Protein AF-A0A1Y2LIQ5-F1 (afdb_monomer_lite)

Secondary structure (DSSP, 8-state):
-TTTTS---HHHHHHHHHHHHHHHS---TTGGG--HHHHHHHHHHHHHHSEEE-SHHHHHHTS-TTSPPPBSSS--SS----EEEEEETTT--EEEEESS---SPPTT-SEEEE--SSGGGSPBHHHHHHHHH--TEEE--EEETTTEEEEETHHHHS-THHHHHHHHHHHS-HHHHTT---------SPPPPTT-TTHHHHHHHHHHHHHHHHTT--PPP---

InterPro domains:
  IPR002641 Patatin-like phospholipase domain [PF01734] (37-165)
  IPR016035 Acyl transferase/acyl hydrolase/lysophospholipase [SSF52151] (7-173)

Organism: Epicoccum nigrum (NCBI:txid105696)

Radius of gyration: 20.93 Å; chains: 1; bounding box: 42×74×51 Å

Structure (mmCIF, N/CA/C/O backbone):
data_AF-A0A1Y2LIQ5-F1
#
_entry.id   AF-A0A1Y2LIQ5-F1
#
loop_
_atom_site.group_PDB
_atom_site.id
_atom_site.type_symbol
_atom_site.label_atom_id
_atom_site.label_alt_id
_atom_site.label_comp_id
_atom_site.label_asym_id
_atom_site.label_entity_id
_atom_site.label_seq_id
_atom_site.pdbx_PDB_ins_code
_atom_site.Cartn_x
_atom_site.Cartn_y
_atom_site.Cartn_z
_atom_site.occupancy
_atom_site.B_iso_or_equiv
_atom_site.auth_seq_id
_atom_site.auth_comp_id
_atom_site.auth_asym_id
_atom_site.auth_atom_id
_atom_site.pdbx_PDB_model_num
ATOM 1 N N . MET A 1 1 ? 2.100 -5.068 1.845 1.00 86.81 1 MET A N 1
ATOM 2 C CA . MET A 1 1 ? 3.407 -4.488 2.236 1.00 86.81 1 MET A CA 1
ATOM 3 C C . MET A 1 1 ? 3.975 -5.137 3.493 1.00 86.81 1 MET A C 1
ATOM 5 O O . MET A 1 1 ? 5.081 -5.642 3.402 1.00 86.81 1 MET A O 1
ATOM 9 N N . GLY A 1 2 ? 3.239 -5.219 4.611 1.00 89.50 2 GLY A N 1
ATOM 10 C CA . GLY A 1 2 ? 3.742 -5.819 5.864 1.00 89.50 2 GLY A CA 1
ATOM 11 C C . GLY A 1 2 ? 4.334 -7.232 5.728 1.00 89.50 2 GLY A C 1
ATOM 12 O O . GLY A 1 2 ? 5.463 -7.462 6.138 1.00 89.50 2 GLY A O 1
ATOM 13 N N . VAL A 1 3 ? 3.625 -8.152 5.065 1.00 89.81 3 VAL A N 1
ATOM 14 C CA . VAL A 1 3 ? 4.108 -9.535 4.868 1.00 89.81 3 VAL A CA 1
ATOM 15 C C . VAL A 1 3 ? 5.376 -9.595 4.005 1.00 89.81 3 VAL A C 1
ATOM 17 O O . VAL A 1 3 ? 6.338 -10.254 4.364 1.00 89.81 3 VAL A O 1
ATOM 20 N N . PHE A 1 4 ? 5.393 -8.905 2.861 1.00 89.06 4 PHE A N 1
ATOM 21 C CA . PHE A 1 4 ? 6.432 -9.106 1.840 1.00 89.06 4 PHE A CA 1
ATOM 22 C C . PHE A 1 4 ? 7.619 -8.142 1.934 1.00 89.06 4 PHE A C 1
ATOM 24 O O . PHE A 1 4 ? 8.742 -8.529 1.630 1.00 89.06 4 PHE A O 1
ATOM 31 N N . LEU A 1 5 ? 7.387 -6.889 2.329 1.00 88.75 5 LEU A N 1
ATOM 32 C CA . LEU A 1 5 ? 8.445 -5.879 2.454 1.00 88.75 5 LEU A CA 1
ATOM 33 C C . LEU A 1 5 ? 8.985 -5.828 3.881 1.00 88.75 5 LEU A C 1
ATOM 35 O O . LEU A 1 5 ? 10.193 -5.775 4.068 1.00 88.75 5 LEU A O 1
ATOM 39 N N . MET A 1 6 ? 8.096 -5.910 4.876 1.00 88.31 6 MET A N 1
ATOM 40 C CA . MET A 1 6 ? 8.481 -5.835 6.291 1.00 88.31 6 MET A CA 1
ATOM 41 C C . MET A 1 6 ? 8.703 -7.208 6.941 1.00 88.31 6 MET A C 1
ATOM 43 O O . MET A 1 6 ? 9.105 -7.265 8.100 1.00 88.31 6 MET A O 1
ATOM 47 N N . GLN A 1 7 ? 8.440 -8.304 6.215 1.00 88.31 7 GLN A N 1
ATOM 48 C CA . GLN A 1 7 ? 8.628 -9.687 6.679 1.00 88.31 7 GLN A CA 1
ATOM 49 C C . GLN A 1 7 ? 7.874 -10.014 7.980 1.00 88.31 7 GLN A C 1
ATOM 51 O O . GLN A 1 7 ? 8.311 -10.822 8.798 1.00 88.31 7 GLN A O 1
ATOM 56 N N . TRP A 1 8 ? 6.717 -9.385 8.192 1.00 90.81 8 TRP A N 1
ATOM 57 C CA . TRP A 1 8 ? 5.863 -9.699 9.334 1.00 90.81 8 TRP A CA 1
ATOM 58 C C . TRP A 1 8 ? 5.097 -11.001 9.096 1.00 90.81 8 TRP A C 1
ATOM 60 O O . TRP A 1 8 ? 4.601 -11.260 7.997 1.00 90.81 8 TRP A O 1
ATOM 70 N N . SER A 1 9 ? 4.939 -11.802 10.151 1.00 93.19 9 SER A N 1
ATOM 71 C CA . SER A 1 9 ? 4.033 -12.950 10.112 1.00 93.19 9 SER A CA 1
ATOM 72 C C . SER A 1 9 ? 2.585 -12.483 9.920 1.00 93.19 9 SER A C 1
ATOM 74 O O . SER A 1 9 ? 2.233 -11.358 10.272 1.00 93.19 9 SER A O 1
ATOM 76 N N . ALA A 1 10 ? 1.709 -13.353 9.409 1.00 90.25 10 ALA A N 1
ATOM 77 C CA . ALA A 1 10 ? 0.289 -13.020 9.264 1.00 90.25 10 ALA A CA 1
ATOM 78 C C . ALA A 1 10 ? -0.357 -12.612 10.606 1.00 90.25 10 ALA A C 1
ATOM 80 O O . ALA A 1 10 ? -1.165 -11.685 10.645 1.00 90.25 10 ALA A O 1
ATOM 81 N N . ALA A 1 11 ? 0.044 -13.258 11.707 1.00 90.62 11 ALA A N 1
ATOM 82 C CA . ALA A 1 11 ? -0.410 -12.917 13.053 1.00 90.62 11 ALA A CA 1
ATOM 83 C C . ALA A 1 11 ? 0.062 -11.518 13.485 1.00 90.62 11 ALA A C 1
ATOM 85 O O . ALA A 1 11 ? -0.721 -10.747 14.035 1.00 90.62 11 ALA A O 1
ATOM 86 N N . GLU A 1 12 ? 1.313 -11.164 13.184 1.00 92.56 12 GLU A N 1
ATOM 87 C CA . GLU A 1 12 ? 1.851 -9.833 13.474 1.00 92.56 12 GLU A CA 1
ATOM 88 C C . GLU A 1 12 ? 1.210 -8.754 12.592 1.00 92.56 12 GLU A C 1
ATOM 90 O O . GLU A 1 12 ? 0.876 -7.677 13.083 1.00 92.56 12 GLU A O 1
ATOM 95 N N . CYS A 1 13 ? 0.965 -9.042 11.309 1.00 92.12 13 CYS A N 1
ATOM 96 C CA . CYS A 1 13 ? 0.201 -8.157 10.431 1.00 92.12 13 CYS A CA 1
ATOM 97 C C . CYS A 1 13 ? -1.191 -7.870 10.990 1.00 92.12 13 CYS A C 1
ATOM 99 O O . CYS A 1 13 ? -1.610 -6.717 10.986 1.00 92.12 13 CYS A O 1
ATOM 101 N N . LEU A 1 14 ? -1.889 -8.897 11.478 1.00 90.88 14 LEU A N 1
ATOM 102 C CA . LEU A 1 14 ? -3.209 -8.746 12.078 1.00 90.88 14 LEU A CA 1
ATOM 103 C C . LEU A 1 14 ? -3.145 -7.886 13.349 1.00 90.88 14 LEU A C 1
ATOM 105 O O . LEU A 1 14 ? -3.878 -6.906 13.459 1.00 90.88 14 LEU A O 1
ATOM 109 N N . ARG A 1 15 ? -2.209 -8.184 14.259 1.00 92.81 15 ARG A N 1
ATOM 110 C CA . ARG A 1 15 ? -2.000 -7.402 15.488 1.00 92.81 15 ARG A CA 1
ATOM 111 C C . ARG A 1 15 ? -1.726 -5.924 15.184 1.00 92.81 15 ARG A C 1
ATOM 113 O O . ARG A 1 15 ? -2.352 -5.047 15.771 1.00 92.81 15 ARG A O 1
ATOM 120 N N . ARG A 1 16 ? -0.818 -5.645 14.243 1.00 92.50 16 ARG A N 1
ATOM 121 C CA . ARG A 1 16 ? -0.482 -4.278 13.813 1.00 92.50 16 ARG A CA 1
ATOM 122 C C . ARG A 1 16 ? -1.638 -3.586 13.112 1.00 92.50 16 ARG A C 1
ATOM 124 O O . ARG A 1 16 ? -1.820 -2.394 13.314 1.00 92.50 16 ARG A O 1
ATOM 131 N N . PHE A 1 17 ? -2.402 -4.305 12.293 1.00 90.88 17 PHE A N 1
ATOM 132 C CA . PHE A 1 17 ? -3.579 -3.754 11.630 1.00 90.88 17 PHE A CA 1
ATOM 133 C C . PHE A 1 17 ? -4.615 -3.283 12.651 1.00 90.88 17 PHE A C 1
ATOM 135 O O . PHE A 1 17 ? -5.138 -2.186 12.516 1.00 90.88 17 PHE A O 1
ATOM 142 N N . GLU A 1 18 ? -4.870 -4.063 13.699 1.00 89.69 18 GLU A N 1
ATOM 143 C CA . GLU A 1 18 ? -5.801 -3.685 14.766 1.00 89.69 18 GLU A CA 1
ATOM 144 C C . GLU A 1 18 ? -5.332 -2.463 15.542 1.00 89.69 18 GLU A C 1
ATOM 146 O O . GLU A 1 18 ? -6.103 -1.530 15.766 1.00 89.69 18 GLU A O 1
ATOM 151 N N . GLU A 1 19 ? -4.059 -2.462 15.934 1.00 90.06 19 GLU A N 1
ATOM 152 C CA . GLU A 1 19 ? -3.432 -1.338 16.619 1.00 90.06 19 GLU A CA 1
ATOM 153 C C . GLU A 1 19 ? -3.492 -0.078 15.746 1.00 90.06 19 GLU A C 1
ATOM 155 O O . GLU A 1 19 ? -3.878 0.994 16.214 1.00 90.06 19 GLU A O 1
ATOM 160 N N . LEU A 1 20 ? -3.194 -0.210 14.453 1.00 90.38 20 LEU A N 1
ATOM 161 C CA . LEU A 1 20 ? -3.227 0.883 13.491 1.00 90.38 20 LEU A CA 1
ATOM 162 C C . LEU A 1 20 ? -4.646 1.395 13.237 1.00 90.38 20 LEU A C 1
ATOM 164 O O . LEU A 1 20 ? -4.857 2.603 13.238 1.00 90.38 20 LEU A O 1
ATOM 168 N N . ALA A 1 21 ? -5.618 0.510 13.032 1.00 88.56 21 ALA A N 1
ATOM 169 C CA . ALA A 1 21 ? -7.008 0.888 12.805 1.00 88.56 21 ALA A CA 1
ATOM 170 C C . ALA A 1 21 ? -7.573 1.592 14.039 1.00 88.56 21 ALA A C 1
ATOM 172 O O . ALA A 1 21 ? -8.131 2.680 13.927 1.00 88.56 21 ALA A O 1
ATOM 173 N N . THR A 1 22 ? -7.326 1.027 15.223 1.00 85.44 22 THR A N 1
ATOM 174 C CA . THR A 1 22 ? -7.748 1.629 16.488 1.00 85.44 22 THR A CA 1
ATOM 175 C C . THR A 1 22 ? -7.085 2.982 16.686 1.00 85.44 22 THR A C 1
ATOM 177 O O . THR A 1 22 ? -7.763 3.905 17.089 1.00 85.44 22 THR A O 1
ATOM 180 N N . THR A 1 23 ? -5.787 3.145 16.404 1.00 85.94 23 THR A N 1
ATOM 181 C CA . THR A 1 23 ? -5.077 4.424 16.608 1.00 85.94 23 THR A CA 1
ATOM 182 C C . THR A 1 23 ? -5.401 5.488 15.565 1.00 85.94 23 THR A C 1
ATOM 184 O O . THR A 1 23 ? -5.479 6.663 15.922 1.00 85.94 23 THR A O 1
ATOM 187 N N . THR A 1 24 ? -5.602 5.092 14.309 1.00 86.31 24 THR A N 1
ATOM 188 C CA . THR A 1 24 ? -5.942 5.989 13.195 1.00 86.31 24 THR A CA 1
ATOM 189 C C . THR A 1 24 ? -7.383 6.462 13.293 1.00 86.31 24 THR A C 1
ATOM 191 O O . THR A 1 24 ? -7.640 7.661 13.230 1.00 86.31 24 THR A O 1
ATOM 194 N N . PHE A 1 25 ? -8.310 5.527 13.498 1.00 83.25 25 PHE A N 1
ATOM 195 C CA . PHE A 1 25 ? -9.747 5.776 13.519 1.00 83.25 25 PHE A CA 1
ATOM 196 C C . PHE A 1 25 ? -10.298 5.822 14.939 1.00 83.25 25 PHE A C 1
ATOM 198 O O . PHE A 1 25 ? -11.440 5.422 15.149 1.00 83.25 25 PHE A O 1
ATOM 205 N N . LYS A 1 26 ? -9.519 6.303 15.925 1.00 71.19 26 LYS A N 1
ATOM 206 C CA . LYS A 1 26 ? -10.062 6.567 17.265 1.00 71.19 26 LYS A CA 1
ATOM 207 C C . LYS A 1 26 ? -11.279 7.477 17.113 1.00 71.19 26 LYS A C 1
ATOM 209 O O . LYS A 1 26 ? -11.144 8.694 16.978 1.00 71.19 26 LYS A O 1
ATOM 214 N N . LEU A 1 27 ? -12.469 6.882 17.176 1.00 53.00 27 LEU A N 1
ATOM 215 C CA . LEU A 1 27 ? -13.637 7.533 17.731 1.00 53.00 27 LEU A CA 1
ATOM 216 C C . LEU A 1 27 ? -13.164 8.006 19.093 1.00 53.00 27 LEU A C 1
ATOM 218 O O . LEU A 1 27 ? -12.701 7.209 19.900 1.00 53.00 27 LEU A O 1
ATOM 222 N N . ASP A 1 28 ? -13.136 9.310 19.314 1.00 48.41 28 ASP A N 1
ATOM 223 C CA . ASP A 1 28 ? -12.800 9.805 20.633 1.00 48.41 28 ASP A CA 1
ATOM 224 C C . ASP A 1 28 ? -13.824 9.245 21.635 1.00 48.41 28 ASP A C 1
ATOM 226 O O . ASP A 1 28 ? -14.942 9.752 21.752 1.00 48.41 28 ASP A O 1
ATOM 230 N N . GLU A 1 29 ? -13.440 8.214 22.378 1.00 44.69 29 GLU A N 1
ATOM 231 C CA . GLU A 1 29 ? -14.289 7.501 23.341 1.00 44.69 29 GLU A CA 1
ATOM 232 C C . GLU A 1 29 ? -14.647 8.345 24.587 1.00 44.69 29 GLU A C 1
ATOM 234 O O . GLU A 1 29 ? -15.088 7.825 25.604 1.00 44.69 29 GLU A O 1
ATOM 239 N N . GLY A 1 30 ? -14.496 9.673 24.518 1.00 43.81 30 GLY A N 1
ATOM 240 C CA . GLY A 1 30 ? -14.929 10.636 25.534 1.00 43.81 30 GLY A CA 1
ATOM 241 C C . GLY A 1 30 ? -15.921 11.691 25.026 1.00 43.81 30 GLY A C 1
ATOM 242 O O . GLY A 1 30 ? -16.081 12.715 25.683 1.00 43.81 30 GLY A O 1
ATOM 243 N N . LYS A 1 31 ? -16.537 11.512 23.844 1.00 48.88 31 LYS A N 1
ATOM 244 C CA . LYS A 1 31 ? -17.240 12.594 23.115 1.00 48.88 31 LYS A CA 1
ATOM 245 C C . LYS A 1 31 ? -18.761 12.670 23.226 1.00 48.88 31 LYS A C 1
ATOM 247 O O . LYS A 1 31 ? -19.342 13.590 22.644 1.00 48.88 31 LYS A O 1
ATOM 252 N N . ASP A 1 32 ? -19.390 11.839 24.049 1.00 48.03 32 ASP A N 1
ATOM 253 C CA . ASP A 1 32 ? -20.809 12.018 24.398 1.00 48.03 32 ASP A CA 1
ATOM 254 C C . ASP A 1 32 ? -21.063 13.185 25.373 1.00 48.03 32 ASP A C 1
ATOM 256 O O . ASP A 1 32 ? -22.209 13.547 25.624 1.00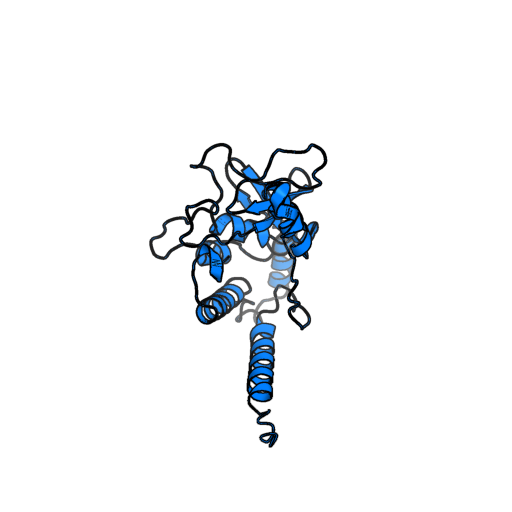 48.03 32 ASP A O 1
ATOM 260 N N . THR A 1 33 ? -20.012 13.858 25.852 1.00 52.78 33 THR A N 1
ATOM 261 C CA . THR A 1 33 ? -20.099 15.060 26.705 1.00 52.78 33 THR A CA 1
ATOM 262 C C . THR A 1 33 ? -19.887 16.385 25.958 1.00 52.78 33 THR A C 1
ATOM 264 O O . THR A 1 33 ? -19.907 17.447 26.580 1.00 52.78 33 THR A O 1
ATOM 267 N N . LEU A 1 34 ? -19.693 16.372 24.631 1.00 55.00 34 LEU A N 1
ATOM 268 C CA . LEU A 1 34 ? -19.447 17.604 23.868 1.00 55.00 34 LEU A CA 1
ATOM 269 C C . LEU A 1 34 ? -20.733 18.384 23.575 1.00 55.00 34 LEU A C 1
ATOM 271 O O . LEU A 1 34 ? -21.727 17.843 23.082 1.00 55.00 34 LEU A O 1
ATOM 275 N N . THR A 1 35 ? -20.676 19.696 23.794 1.00 69.06 35 THR A N 1
ATOM 276 C CA . THR A 1 35 ? -21.785 20.625 23.542 1.00 69.06 35 THR A CA 1
ATOM 277 C C . THR A 1 35 ? -22.053 20.775 22.037 1.00 69.06 35 THR A C 1
ATOM 279 O O . THR A 1 35 ? -21.150 20.648 21.209 1.00 69.06 35 THR A O 1
ATOM 282 N N . TRP A 1 36 ? -23.298 21.084 21.652 1.00 70.94 36 TRP A N 1
ATOM 283 C CA . TRP A 1 36 ? -23.714 21.256 20.246 1.00 70.94 36 TRP A CA 1
ATOM 284 C C . TRP A 1 36 ? -22.833 22.242 19.457 1.00 70.94 36 TRP A C 1
ATOM 286 O O . TRP A 1 36 ? -22.530 22.011 18.287 1.00 70.94 36 TRP A O 1
ATOM 296 N N . SER A 1 37 ? -22.354 23.302 20.111 1.00 69.38 37 SER A N 1
ATOM 297 C CA . SER A 1 37 ? -21.419 24.274 19.535 1.00 69.38 37 SER A CA 1
ATOM 298 C C . SER A 1 37 ? -20.072 23.654 19.152 1.00 69.38 37 SER A C 1
ATOM 300 O O . SER A 1 37 ? -19.527 23.992 18.107 1.00 69.38 37 SER A O 1
ATOM 302 N N . GLN A 1 38 ? -19.557 22.703 19.934 1.00 70.31 38 GLN A N 1
ATOM 303 C CA . GLN A 1 38 ? -18.301 22.001 19.654 1.00 70.31 38 GLN A CA 1
ATOM 304 C C . GLN A 1 38 ? -18.463 20.984 18.518 1.00 70.31 38 GLN A C 1
ATOM 306 O O . GLN A 1 38 ? -17.549 20.819 17.710 1.00 70.31 38 GLN A O 1
ATOM 311 N N . LYS A 1 39 ? -19.637 20.343 18.401 1.00 69.94 39 LYS A N 1
ATOM 312 C CA . LYS A 1 39 ? -19.978 19.498 17.240 1.00 69.94 39 LYS A CA 1
ATOM 313 C C . LYS A 1 39 ? -20.025 20.327 15.958 1.00 69.94 39 LYS A C 1
ATOM 315 O O . LYS A 1 39 ? -19.415 19.938 14.966 1.00 69.94 39 LYS A O 1
ATOM 320 N N . LEU A 1 40 ? -20.668 21.495 16.006 1.00 69.19 40 LEU A N 1
ATOM 321 C CA . LEU A 1 40 ? -20.748 22.411 14.871 1.00 69.19 40 LEU A CA 1
ATOM 322 C C . LEU A 1 40 ? -19.367 22.972 14.508 1.00 69.19 40 LEU A C 1
ATOM 324 O O . LEU A 1 40 ? -18.971 22.891 13.353 1.00 69.19 40 LEU A O 1
ATOM 328 N N . GLN A 1 41 ? -18.584 23.438 15.486 1.00 64.81 41 GLN A N 1
ATOM 329 C CA . GLN A 1 41 ? -17.197 23.877 15.278 1.00 64.81 41 GLN A CA 1
ATOM 330 C C . GLN A 1 41 ? -16.321 22.778 14.675 1.00 64.81 41 GLN A C 1
ATOM 332 O O . GLN A 1 41 ? -15.447 23.081 13.868 1.00 64.81 41 GLN A O 1
ATOM 337 N N . ARG A 1 42 ? -16.546 21.509 15.036 1.00 63.28 42 ARG A N 1
ATOM 338 C CA . ARG A 1 42 ? -15.828 20.372 14.453 1.00 63.28 42 ARG A CA 1
ATOM 339 C C . ARG A 1 42 ? -16.269 20.101 13.021 1.00 63.28 42 ARG A C 1
ATOM 341 O O . ARG A 1 42 ? -15.400 19.885 12.191 1.00 63.28 42 ARG A O 1
ATOM 348 N N . LEU A 1 43 ? -17.567 20.162 12.722 1.00 64.94 43 LEU A N 1
ATOM 349 C CA . LEU A 1 43 ? -18.071 20.046 11.351 1.00 64.94 43 LEU A CA 1
ATOM 350 C C . LEU A 1 43 ? -17.501 21.165 10.474 1.00 64.94 43 LEU A C 1
ATOM 352 O O . LEU A 1 43 ? -16.964 20.894 9.410 1.00 64.94 43 LEU A O 1
ATOM 356 N N . PHE A 1 44 ? -17.508 22.400 10.984 1.00 61.81 44 PHE A N 1
ATOM 357 C CA . PHE A 1 44 ? -16.842 23.539 10.359 1.00 61.81 44 PHE A CA 1
ATOM 358 C C . PHE A 1 44 ? -15.343 23.293 10.187 1.00 61.81 44 PHE A C 1
ATOM 360 O O . PHE A 1 44 ? -14.815 23.568 9.122 1.00 61.81 44 PHE A O 1
ATOM 367 N N . ARG A 1 45 ? -14.645 22.733 11.184 1.00 59.75 45 ARG A N 1
ATOM 368 C CA . ARG A 1 45 ? -13.224 22.372 11.063 1.00 59.75 45 ARG A CA 1
ATOM 369 C C . ARG A 1 45 ? -12.978 21.294 10.020 1.00 59.75 45 ARG A C 1
ATOM 371 O O . ARG A 1 45 ? -12.010 21.418 9.296 1.00 59.75 45 ARG A O 1
ATOM 378 N N . VAL A 1 46 ? -13.815 20.266 9.929 1.00 59.38 46 VAL A N 1
ATOM 379 C CA . VAL A 1 46 ? -13.689 19.211 8.911 1.00 59.38 46 VAL A CA 1
ATOM 380 C C . VAL A 1 46 ? -13.970 19.790 7.523 1.00 59.38 46 VAL A C 1
ATOM 382 O O . VAL A 1 46 ? -13.188 19.556 6.611 1.00 59.38 46 VAL A O 1
ATOM 385 N N . CYS A 1 47 ? -14.998 20.633 7.389 1.00 56.78 47 CYS A N 1
ATOM 386 C CA . CYS A 1 47 ? -15.274 21.387 6.165 1.00 56.78 47 CYS A CA 1
ATOM 387 C C . CYS A 1 47 ? -14.169 22.391 5.799 1.00 56.78 47 CYS A C 1
ATOM 389 O O . CYS A 1 47 ? -14.039 22.720 4.630 1.00 56.78 47 CYS A O 1
ATOM 391 N N . LEU A 1 48 ? -13.408 22.908 6.771 1.00 60.38 48 LEU A N 1
ATOM 392 C CA . LEU A 1 48 ? -12.316 23.866 6.542 1.00 60.38 48 LEU A CA 1
ATOM 393 C C . LEU A 1 48 ? -10.941 23.200 6.387 1.00 60.38 48 LEU A C 1
ATOM 395 O O . LEU A 1 48 ? -10.047 23.795 5.796 1.00 60.38 48 LEU A O 1
ATOM 399 N N . GLN A 1 49 ? -10.726 22.024 6.979 1.00 57.53 49 GLN A N 1
ATOM 400 C CA . GLN A 1 49 ? -9.445 21.311 6.965 1.00 57.53 49 GLN A CA 1
ATOM 401 C C . GLN A 1 49 ? -9.400 20.207 5.895 1.00 57.53 49 GLN A C 1
ATOM 403 O O . GLN A 1 49 ? -8.320 19.670 5.672 1.00 57.53 49 GLN A O 1
ATOM 408 N N . ASP A 1 50 ? -10.512 19.881 5.227 1.00 66.81 50 ASP A N 1
ATOM 409 C CA . ASP A 1 50 ? -10.630 18.909 4.120 1.00 66.81 50 ASP A CA 1
ATOM 410 C C . ASP A 1 50 ? -10.220 17.451 4.444 1.00 66.81 50 ASP A C 1
ATOM 412 O O . ASP A 1 50 ? -10.099 16.619 3.542 1.00 66.81 50 ASP A O 1
ATOM 416 N N . HIS A 1 51 ? -10.011 17.097 5.721 1.00 73.50 51 HIS A N 1
ATOM 417 C CA . HIS A 1 51 ? -9.732 15.719 6.157 1.00 73.50 51 HIS A CA 1
ATOM 418 C C . HIS A 1 51 ? -10.141 15.448 7.615 1.00 73.50 51 HIS A C 1
ATOM 420 O O . HIS A 1 51 ? -10.105 16.341 8.465 1.00 73.50 51 HIS A O 1
ATOM 426 N N . CYS A 1 52 ? -10.494 14.193 7.911 1.00 79.62 52 CYS A N 1
ATOM 427 C CA . CYS A 1 52 ? -10.956 13.735 9.229 1.00 79.62 52 CYS A CA 1
ATOM 428 C C . CYS A 1 52 ? -9.850 13.126 10.112 1.00 79.62 52 CYS A C 1
ATOM 430 O O . CYS A 1 52 ? -9.940 13.198 11.340 1.00 79.62 52 CYS A O 1
ATOM 432 N N . TYR A 1 53 ? -8.816 12.537 9.507 1.00 82.88 53 TYR A N 1
ATOM 433 C CA . TYR A 1 53 ? -7.812 11.700 10.167 1.00 82.88 53 TYR A CA 1
ATOM 434 C C . TYR A 1 53 ? -6.386 12.039 9.713 1.00 82.88 53 TYR A C 1
ATOM 436 O O . TYR A 1 53 ? -6.149 12.526 8.606 1.00 82.88 53 TYR A O 1
ATOM 444 N N . ASN A 1 54 ? -5.409 11.762 10.580 1.00 85.31 54 ASN A N 1
ATOM 445 C CA . ASN A 1 54 ? -3.991 11.992 10.305 1.00 85.31 54 ASN A CA 1
ATOM 446 C C . ASN A 1 54 ? -3.335 10.723 9.723 1.00 85.31 54 ASN A C 1
ATOM 448 O O . ASN A 1 54 ? -3.613 9.623 10.189 1.00 85.31 54 ASN A O 1
ATOM 452 N N . LEU A 1 55 ? -2.431 10.882 8.750 1.00 88.75 55 LEU A N 1
ATOM 453 C CA . LEU A 1 55 ? -1.614 9.806 8.175 1.00 88.75 55 LEU A CA 1
ATOM 454 C C . LEU A 1 55 ? -0.448 9.361 9.075 1.00 88.75 55 LEU A C 1
ATOM 456 O O . LEU A 1 55 ? 0.078 8.266 8.888 1.00 88.75 55 LEU A O 1
ATOM 460 N N . SER A 1 56 ? -0.059 10.159 10.074 1.00 89.38 56 SER A N 1
ATOM 461 C CA . SER A 1 56 ? 1.089 9.860 10.940 1.00 89.38 56 SER A CA 1
ATOM 462 C C . SER A 1 56 ? 1.067 8.468 11.595 1.00 89.38 56 SER A C 1
ATOM 464 O O . SER A 1 56 ? 2.138 7.873 11.703 1.00 89.38 56 SER A O 1
ATOM 466 N N . PRO A 1 57 ? -0.075 7.908 12.053 1.00 90.31 57 PRO A N 1
ATOM 467 C CA . PRO A 1 57 ? -0.110 6.537 12.565 1.00 90.31 57 PRO A CA 1
ATOM 468 C C . PRO A 1 57 ? 0.245 5.497 11.495 1.00 90.31 57 PRO A C 1
ATOM 470 O O . PRO A 1 57 ? 0.986 4.561 11.789 1.00 90.31 57 PRO A O 1
ATOM 473 N N . ILE A 1 58 ? -0.220 5.687 10.253 1.00 91.12 58 ILE A N 1
ATOM 474 C CA . ILE A 1 58 ? 0.088 4.802 9.119 1.00 91.12 58 ILE A CA 1
ATOM 475 C C . ILE A 1 58 ? 1.582 4.858 8.817 1.00 91.12 58 ILE A C 1
ATOM 477 O O . ILE A 1 58 ? 2.225 3.817 8.729 1.00 91.12 58 ILE A O 1
ATOM 481 N N . GLU A 1 59 ? 2.156 6.058 8.736 1.00 91.25 59 GLU A N 1
ATOM 482 C CA . GLU A 1 59 ? 3.592 6.232 8.498 1.00 91.25 59 GLU A CA 1
ATOM 483 C C . GLU A 1 59 ? 4.425 5.540 9.585 1.00 91.25 59 GLU A C 1
ATOM 485 O O . GLU A 1 59 ? 5.286 4.707 9.301 1.00 91.25 59 GLU A O 1
ATOM 490 N N . LYS A 1 60 ? 4.097 5.797 10.856 1.00 90.75 60 LYS A N 1
ATOM 491 C CA . LYS A 1 60 ? 4.780 5.185 12.004 1.00 90.75 60 LYS A CA 1
ATOM 492 C C . LYS A 1 60 ? 4.672 3.662 12.018 1.00 90.75 60 LYS A C 1
ATOM 494 O O . LYS A 1 60 ? 5.630 2.997 12.399 1.00 90.75 60 LYS A O 1
ATOM 499 N N . ALA A 1 61 ? 3.548 3.089 11.587 1.00 90.50 61 ALA A N 1
ATOM 500 C CA . ALA A 1 61 ? 3.366 1.638 11.568 1.00 90.50 61 ALA A CA 1
ATOM 501 C C . ALA A 1 61 ? 4.340 0.919 10.620 1.00 90.50 61 ALA A C 1
ATOM 503 O O . ALA A 1 61 ? 4.673 -0.246 10.862 1.00 90.50 61 ALA A O 1
ATOM 504 N N . PHE A 1 62 ? 4.804 1.607 9.571 1.00 90.12 62 PHE A N 1
ATOM 505 C CA . PHE A 1 62 ? 5.760 1.096 8.585 1.00 90.12 62 PHE A CA 1
ATOM 506 C C . PHE A 1 62 ? 7.198 1.588 8.801 1.00 90.12 62 PHE A C 1
ATOM 508 O O . PHE A 1 62 ? 8.089 1.217 8.037 1.00 90.12 62 PHE A O 1
ATOM 515 N N . GLN A 1 63 ? 7.456 2.364 9.855 1.00 87.69 63 GLN A N 1
ATOM 516 C CA . GLN A 1 63 ? 8.813 2.676 10.297 1.00 87.69 63 GLN A CA 1
ATOM 517 C C . GLN A 1 63 ? 9.413 1.488 11.062 1.00 87.69 63 GLN A C 1
ATOM 519 O O . GLN A 1 63 ? 8.718 0.739 11.757 1.00 87.69 63 GLN A O 1
ATOM 524 N N . THR A 1 64 ? 10.723 1.286 10.925 1.00 77.00 64 THR A N 1
ATOM 525 C CA . THR A 1 64 ? 11.432 0.265 11.706 1.00 77.00 64 THR A CA 1
ATOM 526 C C . THR A 1 64 ? 11.649 0.748 13.144 1.00 77.00 64 THR A C 1
ATOM 528 O O . THR A 1 64 ? 11.692 1.948 13.411 1.00 77.00 64 THR A O 1
ATOM 531 N N . GLN A 1 65 ? 11.835 -0.179 14.090 1.00 67.06 65 GLN A N 1
ATOM 532 C CA . GLN A 1 65 ? 12.078 0.162 15.503 1.00 67.06 65 GLN A CA 1
ATOM 533 C C . GLN A 1 65 ? 13.350 0.999 15.721 1.00 67.06 65 GLN A C 1
ATOM 535 O O . GLN A 1 65 ? 13.436 1.733 16.698 1.00 67.06 65 GLN A O 1
ATOM 540 N N . SER A 1 66 ? 14.320 0.913 14.805 1.00 63.53 66 SER A N 1
ATOM 541 C CA . SER A 1 66 ? 15.554 1.706 14.840 1.00 63.53 66 SER A CA 1
ATOM 542 C C . SER A 1 66 ? 15.373 3.126 14.283 1.00 63.53 66 SER A C 1
ATOM 544 O O . SER A 1 66 ? 16.338 3.887 14.247 1.00 63.53 66 SER A O 1
ATOM 546 N N . GLY A 1 67 ? 14.180 3.469 13.784 1.00 67.62 67 GLY A N 1
ATOM 547 C CA . GLY A 1 67 ? 13.925 4.718 13.067 1.00 67.62 67 GLY A CA 1
ATOM 548 C C . GLY A 1 67 ? 14.509 4.758 11.652 1.00 67.62 67 GLY A C 1
ATOM 549 O O . GLY A 1 67 ? 14.397 5.785 10.990 1.00 67.62 67 GLY A O 1
ATOM 550 N N . SER A 1 68 ? 15.112 3.666 11.162 1.00 75.31 68 SER A N 1
ATOM 551 C CA . SER A 1 68 ? 15.599 3.598 9.784 1.00 75.31 68 SER A CA 1
ATOM 552 C C . SER A 1 68 ? 14.436 3.457 8.803 1.00 75.31 68 SER A C 1
ATOM 554 O O . SER A 1 68 ? 13.471 2.717 9.047 1.00 75.31 68 SER A O 1
ATOM 556 N N . THR A 1 69 ? 14.523 4.173 7.684 1.00 79.94 69 THR A N 1
ATOM 557 C CA . THR A 1 69 ? 13.557 4.080 6.592 1.00 79.94 69 THR A CA 1
ATOM 558 C C . THR A 1 69 ? 13.828 2.820 5.782 1.00 79.94 69 THR A C 1
ATOM 560 O O . THR A 1 69 ? 14.962 2.492 5.444 1.00 79.94 69 THR A O 1
ATOM 563 N N . THR A 1 70 ? 12.770 2.057 5.512 1.00 86.94 70 THR A N 1
ATOM 564 C CA . THR A 1 70 ? 12.840 0.969 4.536 1.00 86.94 70 THR A CA 1
ATOM 565 C C . THR A 1 70 ? 12.425 1.543 3.198 1.00 86.94 70 THR A C 1
ATOM 567 O O . THR A 1 70 ? 11.287 1.993 3.063 1.00 86.94 70 THR A O 1
ATOM 570 N N . GLU A 1 71 ? 13.330 1.531 2.226 1.00 88.69 71 GLU A N 1
ATOM 571 C CA . GLU A 1 71 ? 13.011 1.959 0.868 1.00 88.69 71 GLU A CA 1
ATOM 572 C C . GLU A 1 71 ? 12.074 0.964 0.187 1.00 88.69 71 GLU A C 1
ATOM 574 O O . GLU A 1 71 ? 12.195 -0.252 0.364 1.00 88.69 71 GLU A O 1
ATOM 579 N N . MET A 1 72 ? 11.132 1.470 -0.611 1.00 88.38 72 MET A N 1
ATOM 580 C CA . MET A 1 72 ? 10.269 0.623 -1.433 1.00 88.38 72 MET A CA 1
ATOM 581 C C . MET A 1 72 ? 11.112 -0.163 -2.437 1.00 88.38 72 MET A C 1
ATOM 583 O O . MET A 1 72 ? 10.830 -1.328 -2.709 1.00 88.38 72 MET A O 1
ATOM 587 N N . PHE A 1 73 ? 12.161 0.467 -2.967 1.00 86.38 73 PHE A N 1
ATOM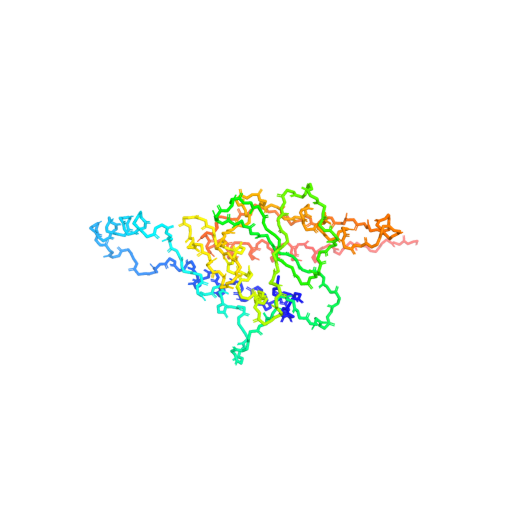 588 C CA . PHE A 1 73 ? 13.137 -0.159 -3.842 1.00 86.38 73 PHE A CA 1
ATOM 589 C C . PHE A 1 73 ? 14.437 -0.437 -3.085 1.00 86.38 73 PHE A C 1
ATOM 591 O O . PHE A 1 73 ? 15.349 0.381 -3.039 1.00 86.38 73 PHE A O 1
ATOM 598 N N . ASN A 1 74 ? 14.520 -1.624 -2.496 1.00 72.56 74 ASN A N 1
ATOM 599 C CA . ASN A 1 74 ? 15.695 -2.113 -1.778 1.00 72.56 74 ASN A CA 1
ATOM 600 C C . ASN A 1 74 ? 15.965 -3.564 -2.220 1.00 72.56 74 ASN A C 1
ATOM 602 O O . ASN A 1 74 ? 15.013 -4.229 -2.650 1.00 72.56 74 ASN A O 1
ATOM 606 N N . PRO A 1 75 ? 17.197 -4.107 -2.119 1.00 64.12 75 PRO A N 1
ATOM 607 C CA . PRO A 1 75 ? 17.420 -5.536 -2.273 1.00 64.12 75 PRO A CA 1
ATOM 608 C C . PRO A 1 75 ? 16.584 -6.255 -1.216 1.00 64.12 75 PRO A C 1
ATOM 610 O O . PRO A 1 75 ? 16.886 -6.224 -0.023 1.00 64.12 75 PRO A O 1
ATOM 613 N N . LEU A 1 76 ? 15.476 -6.849 -1.643 1.00 66.31 76 LEU A N 1
ATOM 614 C CA . LEU A 1 76 ? 14.678 -7.670 -0.756 1.00 66.31 76 LEU A CA 1
ATOM 615 C C . LEU A 1 76 ? 15.412 -8.985 -0.517 1.00 66.31 76 LEU A C 1
ATOM 617 O O . LEU A 1 76 ? 16.033 -9.537 -1.420 1.00 66.31 76 LEU A O 1
ATOM 621 N N . GLN A 1 77 ? 15.257 -9.538 0.684 1.00 66.75 77 GLN A N 1
ATOM 622 C CA . GLN A 1 77 ? 15.689 -10.911 0.960 1.00 66.75 77 GLN A CA 1
ATOM 623 C C . GLN A 1 77 ? 14.896 -11.954 0.152 1.00 66.75 77 GLN A C 1
ATOM 625 O O . GLN A 1 77 ? 15.320 -13.100 0.047 1.00 66.75 77 GLN A O 1
ATOM 630 N N . SER A 1 78 ? 13.747 -11.568 -0.417 1.00 73.19 78 SER A N 1
ATOM 631 C CA . SER A 1 78 ? 12.922 -12.417 -1.279 1.00 73.19 78 SER A CA 1
ATOM 632 C C . SER A 1 78 ? 12.719 -11.776 -2.649 1.00 73.19 78 SER A C 1
ATOM 634 O O . SER A 1 78 ? 12.563 -10.561 -2.743 1.00 73.19 78 SER A O 1
ATOM 636 N N . ASP A 1 79 ? 12.571 -12.588 -3.694 1.00 80.25 79 ASP A N 1
ATOM 637 C CA . ASP A 1 79 ? 12.260 -12.122 -5.056 1.00 80.25 79 ASP A CA 1
ATOM 638 C C . ASP A 1 79 ? 10.802 -11.649 -5.238 1.00 80.25 79 ASP A C 1
ATOM 640 O O . ASP A 1 79 ? 10.305 -11.494 -6.361 1.00 80.25 79 ASP A O 1
ATOM 644 N N . THR A 1 80 ? 10.082 -11.413 -4.137 1.00 87.38 80 THR A N 1
ATOM 645 C CA . THR A 1 80 ? 8.680 -11.007 -4.182 1.00 87.38 80 THR A CA 1
ATOM 646 C C . THR A 1 80 ? 8.544 -9.604 -4.753 1.00 87.38 80 THR A C 1
ATOM 648 O O . THR A 1 80 ? 9.136 -8.643 -4.266 1.00 87.38 80 THR A O 1
ATOM 651 N N . LYS A 1 81 ? 7.692 -9.462 -5.765 1.00 88.06 81 LYS A N 1
ATOM 652 C CA . LYS A 1 81 ? 7.370 -8.169 -6.366 1.00 88.06 81 LYS A CA 1
ATOM 653 C C . LYS A 1 81 ? 6.107 -7.602 -5.743 1.00 88.06 81 LYS A C 1
ATOM 655 O O . LYS A 1 81 ? 5.077 -8.266 -5.685 1.00 88.06 81 LYS A O 1
ATOM 660 N N . VAL A 1 82 ? 6.199 -6.365 -5.282 1.00 90.19 82 VAL A N 1
ATOM 661 C CA . VAL A 1 82 ? 5.150 -5.641 -4.575 1.00 90.19 82 VAL A CA 1
ATOM 662 C C . VAL A 1 82 ? 4.902 -4.330 -5.299 1.00 90.19 82 VAL A C 1
ATOM 664 O O . VAL A 1 82 ? 5.835 -3.590 -5.608 1.00 90.19 82 VAL A O 1
ATOM 667 N N . ALA A 1 83 ? 3.629 -4.049 -5.541 1.00 91.56 83 ALA A N 1
ATOM 668 C CA . ALA A 1 83 ? 3.160 -2.802 -6.110 1.00 91.56 83 ALA A CA 1
ATOM 669 C C . ALA A 1 83 ? 1.943 -2.313 -5.321 1.00 91.56 83 ALA A C 1
ATOM 671 O O . ALA A 1 83 ? 1.107 -3.120 -4.911 1.00 91.56 83 ALA A O 1
ATOM 672 N N . VAL A 1 84 ? 1.855 -1.002 -5.124 1.00 93.06 84 VAL A N 1
ATOM 673 C CA . VAL A 1 84 ? 0.690 -0.314 -4.564 1.00 93.06 84 VAL A CA 1
ATOM 674 C C . VAL A 1 84 ? 0.255 0.803 -5.501 1.00 93.06 84 VAL A C 1
ATOM 676 O O . VAL A 1 84 ? 1.041 1.296 -6.313 1.00 93.06 84 VAL A O 1
ATOM 679 N N . THR A 1 85 ? -1.019 1.165 -5.421 1.00 94.38 85 THR A N 1
ATOM 680 C CA . THR A 1 85 ? -1.650 2.136 -6.314 1.00 94.38 85 THR A CA 1
ATOM 681 C C . THR A 1 85 ? -1.868 3.460 -5.614 1.00 94.38 85 THR A C 1
ATOM 683 O O . THR A 1 85 ? -2.220 3.503 -4.442 1.00 94.38 85 THR A O 1
ATOM 686 N N . THR A 1 86 ? -1.723 4.545 -6.354 1.00 95.06 86 THR A N 1
ATOM 687 C CA . THR A 1 86 ? -1.985 5.900 -5.873 1.00 95.06 86 THR A CA 1
ATOM 688 C C . THR A 1 86 ? -2.553 6.746 -7.010 1.00 95.06 86 THR A C 1
ATOM 690 O O . THR A 1 86 ? -2.617 6.284 -8.149 1.00 95.06 86 THR A O 1
ATOM 693 N N . THR A 1 87 ? -2.973 7.969 -6.722 1.00 94.94 87 THR A N 1
ATOM 694 C CA . THR A 1 87 ? -3.428 8.942 -7.716 1.00 94.94 87 THR A CA 1
ATOM 695 C C . THR A 1 87 ? -2.647 10.238 -7.513 1.00 94.94 87 THR A C 1
ATOM 697 O O . THR A 1 87 ? -2.608 10.747 -6.396 1.00 94.94 87 THR A O 1
ATOM 700 N N . SER A 1 88 ? -2.011 10.768 -8.563 1.00 93.38 88 SER A N 1
ATOM 701 C CA . SER A 1 88 ? -1.393 12.105 -8.512 1.00 93.38 88 SER A CA 1
ATOM 702 C C . SER A 1 88 ? -2.486 13.153 -8.328 1.00 93.38 88 SER A C 1
ATOM 704 O O . SER A 1 88 ? -3.472 13.146 -9.064 1.00 93.38 88 SER A O 1
ATOM 706 N N . VAL A 1 89 ? -2.310 14.067 -7.375 1.00 91.62 89 VAL A N 1
ATOM 707 C CA . VAL A 1 89 ? -3.233 15.194 -7.176 1.00 91.62 89 VAL A CA 1
ATOM 708 C C . VAL A 1 89 ? -3.129 16.181 -8.332 1.00 91.62 89 VAL A C 1
ATOM 710 O O . VAL A 1 89 ? -4.142 16.689 -8.807 1.00 91.62 89 VAL A O 1
ATOM 713 N N . ARG A 1 90 ? -1.905 16.443 -8.799 1.00 88.75 90 ARG A N 1
ATOM 714 C CA . ARG A 1 90 ? -1.629 17.458 -9.815 1.00 88.75 90 ARG A CA 1
ATOM 715 C C . ARG A 1 90 ? -2.184 17.075 -11.181 1.00 88.75 90 ARG A C 1
ATOM 717 O O . ARG A 1 90 ? -2.804 17.900 -11.845 1.00 88.75 90 ARG A O 1
ATOM 724 N N . GLU A 1 91 ? -1.942 15.839 -11.602 1.00 86.88 91 GLU A N 1
ATOM 725 C CA . GLU A 1 91 ? -2.310 15.364 -12.941 1.00 86.88 91 GLU A CA 1
ATOM 726 C C . GLU A 1 91 ? -3.627 14.579 -12.935 1.00 86.88 91 GLU A C 1
ATOM 728 O O . GLU A 1 91 ? -4.214 14.334 -13.988 1.00 86.88 91 GLU A O 1
ATOM 733 N N . ASN A 1 92 ? -4.116 14.184 -11.753 1.00 89.12 92 ASN A N 1
ATOM 734 C CA . ASN A 1 92 ? -5.266 13.295 -11.594 1.00 89.12 92 ASN A CA 1
ATOM 735 C C . ASN A 1 92 ? -5.092 11.974 -12.374 1.00 89.12 92 ASN A C 1
ATOM 737 O O . ASN A 1 92 ? -6.055 11.395 -12.883 1.00 89.12 92 ASN A O 1
ATOM 741 N N . VAL A 1 93 ? -3.854 11.488 -12.488 1.00 89.75 93 VAL A N 1
ATOM 742 C CA . VAL A 1 93 ? -3.508 10.237 -13.174 1.00 89.75 93 VAL A CA 1
ATOM 743 C C . VAL A 1 93 ? -3.157 9.166 -12.147 1.00 89.75 93 VAL A C 1
ATOM 745 O O . VAL A 1 93 ? -2.571 9.442 -11.099 1.00 89.75 93 VAL A O 1
ATOM 748 N N . ALA A 1 94 ? -3.524 7.921 -12.444 1.00 91.19 94 ALA A N 1
ATOM 749 C CA . ALA A 1 94 ? -3.165 6.790 -11.604 1.00 91.19 94 ALA A CA 1
ATOM 750 C C . ALA A 1 94 ? -1.655 6.538 -11.614 1.00 91.19 94 ALA A C 1
ATOM 752 O O . ALA A 1 94 ? -1.001 6.592 -12.653 1.00 91.19 94 ALA A O 1
ATOM 753 N N . GLY A 1 95 ? -1.126 6.191 -10.453 1.00 90.94 95 GLY A N 1
ATOM 754 C CA . GLY A 1 95 ? 0.266 5.869 -10.218 1.00 90.94 95 GLY A CA 1
ATOM 755 C C . GLY A 1 95 ? 0.431 4.464 -9.650 1.00 90.94 95 GLY A C 1
ATOM 756 O O . GLY A 1 95 ? -0.421 3.964 -8.914 1.00 90.94 95 GLY A O 1
ATOM 757 N N . VAL A 1 96 ? 1.551 3.830 -9.977 1.00 92.31 96 VAL A N 1
ATOM 758 C CA . VAL A 1 96 ? 2.002 2.575 -9.377 1.00 92.31 96 VAL A CA 1
ATOM 759 C C . VAL A 1 96 ? 3.358 2.807 -8.734 1.00 92.31 96 VAL A C 1
ATOM 761 O O . VAL A 1 96 ? 4.322 3.153 -9.416 1.00 92.31 96 VAL A O 1
ATOM 764 N N . ILE A 1 97 ? 3.419 2.564 -7.431 1.00 92.56 97 ILE A N 1
ATOM 765 C CA . ILE A 1 97 ? 4.637 2.582 -6.623 1.00 92.56 97 ILE A CA 1
ATOM 766 C C . ILE A 1 97 ? 5.044 1.124 -6.409 1.00 92.56 97 ILE A C 1
ATOM 768 O O . ILE A 1 97 ? 4.224 0.321 -5.960 1.00 92.56 97 ILE A O 1
ATOM 772 N N . SER A 1 98 ? 6.276 0.738 -6.741 1.00 91.31 98 SER A N 1
ATOM 773 C CA . SER A 1 98 ? 6.685 -0.672 -6.657 1.00 91.31 98 SER A CA 1
ATOM 774 C C . SER A 1 98 ? 8.160 -0.880 -6.350 1.00 91.31 98 SER A C 1
ATOM 776 O O . SER A 1 98 ? 8.995 -0.053 -6.703 1.00 91.31 98 SER A O 1
ATOM 778 N N . ASN A 1 99 ? 8.488 -2.066 -5.841 1.00 90.69 99 ASN A N 1
ATOM 779 C CA . ASN A 1 99 ? 9.860 -2.503 -5.560 1.00 90.69 99 ASN A CA 1
ATOM 780 C C . ASN A 1 99 ? 10.611 -3.086 -6.776 1.00 90.69 99 ASN A C 1
ATOM 782 O O . ASN A 1 99 ? 11.651 -3.721 -6.632 1.00 90.69 99 ASN A O 1
ATOM 786 N N . TYR A 1 100 ? 10.074 -2.929 -7.982 1.00 87.50 100 TYR A N 1
ATOM 787 C CA . TYR A 1 100 ? 10.716 -3.347 -9.222 1.00 87.50 100 TYR A CA 1
ATOM 788 C C . TYR A 1 100 ? 10.730 -2.201 -10.232 1.00 87.50 100 TYR A C 1
ATOM 790 O O . TYR A 1 100 ? 9.926 -1.268 -10.165 1.00 87.50 100 TYR A O 1
ATOM 798 N N . ASN A 1 101 ? 11.668 -2.272 -11.173 1.00 82.12 101 ASN A N 1
ATOM 799 C CA . ASN A 1 101 ? 11.734 -1.330 -12.283 1.00 82.12 101 ASN A CA 1
ATOM 800 C C . ASN A 1 101 ? 10.652 -1.648 -13.308 1.00 82.12 101 ASN A C 1
ATOM 802 O O . ASN A 1 101 ? 10.359 -2.817 -13.571 1.00 82.12 101 ASN A O 1
ATOM 806 N N . TYR A 1 102 ? 10.089 -0.604 -13.904 1.00 75.56 102 TYR A N 1
ATOM 807 C CA . TYR A 1 102 ? 9.213 -0.735 -15.055 1.00 75.56 102 TYR A CA 1
ATOM 808 C C . TYR A 1 102 ? 10.035 -0.989 -16.328 1.00 75.56 102 TYR A C 1
ATOM 810 O O . TYR A 1 102 ? 11.194 -0.585 -16.426 1.00 75.56 102 TYR A O 1
ATOM 818 N N . GLY A 1 103 ? 9.449 -1.711 -17.287 1.00 67.25 103 GLY A N 1
ATOM 819 C CA . GLY A 1 103 ? 10.041 -1.889 -18.616 1.00 67.25 103 GLY A CA 1
ATOM 820 C C . GLY A 1 103 ? 10.083 -0.574 -19.414 1.00 67.25 103 GLY A C 1
ATOM 821 O O . GLY A 1 103 ? 9.759 0.485 -18.882 1.00 67.25 103 GLY A O 1
ATOM 822 N N . PRO A 1 104 ? 10.450 -0.605 -20.705 1.00 60.19 104 PRO A N 1
ATOM 823 C CA . PRO A 1 104 ? 10.448 0.593 -21.544 1.00 60.19 104 PRO A CA 1
ATOM 824 C C . PRO A 1 104 ? 9.094 1.318 -21.489 1.00 60.19 104 PRO A C 1
ATOM 826 O O . PRO A 1 104 ? 8.039 0.682 -21.605 1.00 60.19 104 PRO A O 1
ATOM 829 N N . ARG A 1 105 ? 9.122 2.645 -21.297 1.00 58.59 105 ARG A N 1
ATOM 830 C CA . ARG A 1 105 ? 7.932 3.504 -21.380 1.00 58.59 105 ARG A CA 1
ATOM 831 C C . ARG A 1 105 ? 7.351 3.349 -22.786 1.00 58.59 105 ARG A C 1
ATOM 833 O O . ARG A 1 105 ? 8.028 3.617 -23.768 1.00 58.59 105 ARG A O 1
ATOM 840 N N . LEU A 1 106 ? 6.126 2.844 -22.865 1.00 56.84 106 LEU A N 1
ATOM 841 C CA . LEU A 1 106 ? 5.317 2.906 -24.076 1.00 56.84 106 LEU A CA 1
ATOM 842 C C . LEU A 1 106 ? 4.340 4.048 -23.846 1.00 56.84 106 LEU A C 1
ATOM 844 O O . LEU A 1 106 ? 3.646 4.037 -22.829 1.00 56.84 106 LEU A O 1
ATOM 848 N N . ASP A 1 107 ? 4.269 4.983 -24.784 1.00 54.00 107 ASP A N 1
ATOM 849 C CA . ASP A 1 107 ? 3.531 6.253 -24.671 1.00 54.00 107 ASP A CA 1
ATOM 850 C C . ASP A 1 107 ? 2.008 6.089 -24.467 1.00 54.00 107 ASP A C 1
ATOM 852 O O . ASP A 1 107 ? 1.290 7.055 -24.242 1.00 54.00 107 ASP A O 1
ATOM 856 N N . ALA A 1 108 ? 1.507 4.849 -24.491 1.00 58.59 108 ALA A N 1
ATOM 857 C CA . ALA A 1 108 ? 0.103 4.479 -24.336 1.00 58.59 108 ALA A CA 1
ATOM 858 C C . ALA A 1 108 ? -0.290 3.977 -22.927 1.00 58.59 108 ALA A C 1
ATOM 860 O O . ALA A 1 108 ? -1.352 3.371 -22.772 1.00 58.59 108 ALA A O 1
ATOM 861 N N . THR A 1 109 ? 0.545 4.121 -21.889 1.00 63.94 109 THR A N 1
ATOM 862 C CA . THR A 1 109 ? 0.135 3.704 -20.533 1.00 63.94 109 THR A CA 1
ATOM 863 C C . THR A 1 109 ? -0.815 4.705 -19.893 1.00 63.94 109 THR A C 1
ATOM 865 O O . THR A 1 109 ? -0.475 5.868 -19.719 1.00 63.94 109 THR A O 1
ATOM 868 N N . THR A 1 110 ? -1.969 4.219 -19.440 1.00 74.62 110 THR A N 1
ATOM 869 C CA . THR A 1 110 ? -2.997 4.982 -18.710 1.00 74.62 110 THR A CA 1
ATOM 870 C C . THR A 1 110 ? -2.615 5.309 -17.259 1.00 74.62 110 THR A C 1
ATOM 872 O O . THR A 1 110 ? -3.456 5.771 -16.489 1.00 74.62 110 THR A O 1
ATOM 875 N N . HIS A 1 111 ? -1.384 4.995 -16.848 1.00 83.75 111 HIS A N 1
ATOM 876 C CA . HIS A 1 111 ? -0.880 5.174 -15.492 1.00 83.75 111 HIS A CA 1
ATOM 877 C C . HIS A 1 111 ? 0.627 5.429 -15.486 1.00 83.75 111 HIS A C 1
ATOM 879 O O . HIS A 1 111 ? 1.354 4.990 -16.381 1.00 83.75 111 HIS A O 1
ATOM 885 N N . HIS A 1 112 ? 1.102 6.095 -14.440 1.00 87.38 112 HIS A N 1
ATOM 886 C CA . HIS A 1 112 ? 2.514 6.370 -14.221 1.00 87.38 112 HIS A CA 1
ATOM 887 C C . HIS A 1 112 ? 3.148 5.320 -13.315 1.00 87.38 112 HIS A C 1
ATOM 889 O O . HIS A 1 112 ? 2.581 4.908 -12.308 1.00 87.38 112 HIS A O 1
ATOM 895 N N . HIS A 1 113 ? 4.360 4.896 -13.658 1.00 88.69 113 HIS A N 1
ATOM 896 C CA . HIS A 1 113 ? 5.229 4.217 -12.706 1.00 88.69 113 HIS A CA 1
ATOM 897 C C . HIS A 1 113 ? 6.002 5.280 -11.931 1.00 88.69 113 HIS A C 1
ATOM 899 O O . HIS A 1 113 ? 6.701 6.086 -12.543 1.00 88.69 113 HIS A O 1
ATOM 905 N N . ILE A 1 114 ? 5.820 5.319 -10.613 1.00 89.62 114 ILE A N 1
ATOM 906 C CA . ILE A 1 114 ? 6.402 6.349 -9.752 1.00 89.62 114 ILE A CA 1
ATOM 907 C C . ILE A 1 114 ? 7.718 5.821 -9.200 1.00 89.62 114 ILE A C 1
ATOM 909 O O . ILE A 1 114 ? 7.729 4.849 -8.442 1.00 89.62 114 ILE A O 1
ATOM 913 N N . ARG A 1 115 ? 8.812 6.474 -9.593 1.00 87.62 115 ARG A N 1
ATOM 914 C CA . ARG A 1 115 ? 10.175 6.243 -9.113 1.00 87.62 115 ARG A CA 1
ATOM 915 C C . ARG A 1 115 ? 10.956 7.541 -9.173 1.00 87.62 115 ARG A C 1
ATOM 917 O O . ARG A 1 115 ? 10.778 8.320 -10.111 1.00 87.62 115 ARG A O 1
ATOM 924 N N . ALA A 1 116 ? 11.839 7.740 -8.207 1.00 86.94 116 ALA A N 1
ATOM 925 C CA . ALA A 1 116 ? 12.767 8.855 -8.257 1.00 86.94 116 ALA A CA 1
ATOM 926 C C . ALA A 1 116 ? 13.851 8.634 -9.313 1.00 86.94 116 ALA A C 1
ATOM 928 O O . ALA A 1 116 ? 14.249 7.506 -9.606 1.00 86.94 116 ALA A O 1
ATOM 929 N N . ALA A 1 117 ? 14.362 9.736 -9.863 1.00 84.62 117 ALA A N 1
ATOM 930 C CA . ALA A 1 117 ? 15.503 9.698 -10.774 1.00 84.62 117 ALA A CA 1
ATOM 931 C C . ALA A 1 117 ? 16.800 9.270 -10.064 1.00 84.62 117 ALA A C 1
ATOM 933 O O . ALA A 1 117 ? 17.701 8.723 -10.697 1.00 84.62 117 ALA A O 1
ATOM 934 N N . GLN A 1 118 ? 16.894 9.527 -8.757 1.00 85.44 118 GLN A N 1
ATOM 935 C CA . GLN A 1 118 ? 18.055 9.226 -7.927 1.00 85.44 118 GLN A CA 1
ATOM 936 C C . GLN A 1 118 ? 17.652 8.300 -6.770 1.00 85.44 118 GLN A C 1
ATOM 938 O O . GLN A 1 118 ? 16.631 8.566 -6.136 1.00 85.44 118 GLN A O 1
ATOM 943 N N . PRO A 1 119 ? 18.444 7.257 -6.449 1.00 83.25 119 PRO A N 1
ATOM 944 C CA . PRO A 1 119 ? 18.107 6.299 -5.392 1.00 83.25 119 PRO A CA 1
ATOM 945 C C . PRO A 1 119 ? 17.899 6.918 -4.004 1.00 83.25 119 PRO A C 1
ATOM 947 O O . PRO A 1 119 ? 17.114 6.402 -3.224 1.00 83.25 119 PRO A O 1
ATOM 950 N N . GLN A 1 120 ? 18.587 8.020 -3.691 1.00 84.69 120 GLN A N 1
ATOM 951 C CA . GLN A 1 120 ? 18.505 8.694 -2.386 1.00 84.69 120 GLN A CA 1
ATOM 952 C C . GLN A 1 120 ? 17.170 9.410 -2.156 1.00 84.69 120 GLN A C 1
ATOM 954 O O . GLN A 1 120 ? 16.874 9.817 -1.038 1.00 84.69 120 GLN A O 1
ATOM 959 N N . HIS A 1 121 ? 16.399 9.597 -3.223 1.00 87.44 121 HIS A N 1
ATOM 960 C CA . HIS A 1 121 ? 15.104 10.262 -3.211 1.00 87.44 121 HIS A CA 1
ATOM 961 C C . HIS A 1 121 ? 13.976 9.287 -3.553 1.00 87.44 121 HIS A C 1
ATOM 963 O O . HIS A 1 121 ? 12.857 9.718 -3.827 1.00 87.44 121 HIS A O 1
ATOM 969 N N . ASP A 1 122 ? 14.284 7.986 -3.629 1.00 88.06 122 ASP A N 1
ATOM 970 C CA . ASP A 1 122 ? 13.273 6.978 -3.907 1.00 88.06 122 ASP A CA 1
ATOM 971 C C . ASP A 1 122 ? 12.292 6.877 -2.742 1.00 88.06 122 ASP A C 1
ATOM 973 O O . ASP A 1 122 ? 12.543 7.333 -1.629 1.00 88.06 122 ASP A O 1
ATOM 977 N N . MET A 1 123 ? 11.124 6.327 -3.038 1.00 91.44 123 MET A N 1
ATOM 978 C CA . MET A 1 123 ? 10.032 6.337 -2.084 1.00 91.44 123 MET A CA 1
ATOM 979 C C . MET A 1 123 ? 10.233 5.275 -1.006 1.00 91.44 123 MET A C 1
ATOM 981 O O . MET A 1 123 ? 10.457 4.101 -1.312 1.00 91.44 123 MET A O 1
ATOM 985 N N . THR A 1 124 ? 10.030 5.659 0.251 1.00 92.81 124 THR A N 1
ATOM 986 C CA . THR A 1 124 ? 10.028 4.721 1.374 1.00 92.81 124 THR A CA 1
ATOM 987 C C . THR A 1 124 ? 8.747 3.881 1.409 1.00 92.81 124 THR A C 1
ATOM 989 O O . THR A 1 124 ? 7.695 4.265 0.891 1.00 92.81 124 THR A O 1
ATOM 992 N N . VAL A 1 125 ? 8.782 2.730 2.087 1.00 93.56 125 VAL A N 1
ATOM 993 C CA . VAL A 1 125 ? 7.588 1.902 2.346 1.00 93.56 125 VAL A CA 1
ATOM 994 C C . VAL A 1 125 ? 6.546 2.674 3.162 1.00 93.56 125 VAL A C 1
ATOM 996 O O . VAL A 1 125 ? 5.349 2.525 2.925 1.00 93.56 125 VAL A O 1
ATOM 999 N N . SER A 1 126 ? 6.993 3.519 4.096 1.00 93.94 126 SER A N 1
ATOM 1000 C CA . SER A 1 126 ? 6.125 4.381 4.907 1.00 93.94 126 SER A CA 1
ATOM 1001 C C . SER A 1 126 ? 5.381 5.403 4.047 1.00 93.94 126 SER A C 1
ATOM 1003 O O . SER A 1 126 ? 4.168 5.555 4.177 1.00 93.94 126 SER A O 1
ATOM 1005 N N . GLU A 1 127 ? 6.082 6.080 3.139 1.00 95.00 127 GLU A N 1
ATOM 1006 C CA . GLU A 1 127 ? 5.463 7.030 2.212 1.00 95.00 127 GLU A CA 1
ATOM 1007 C C . GLU A 1 127 ? 4.534 6.331 1.227 1.00 95.00 127 GLU A C 1
ATOM 1009 O O . GLU A 1 127 ? 3.414 6.794 1.028 1.00 95.00 127 GLU A O 1
ATOM 1014 N N . ALA A 1 128 ? 4.940 5.184 0.672 1.00 95.25 128 ALA A N 1
ATOM 1015 C CA . ALA A 1 128 ? 4.089 4.391 -0.210 1.00 95.25 128 ALA A CA 1
ATOM 1016 C C . ALA A 1 128 ? 2.788 3.964 0.493 1.00 95.25 128 ALA A C 1
ATOM 1018 O O . ALA A 1 128 ? 1.708 4.053 -0.097 1.00 95.25 128 ALA A O 1
ATOM 1019 N N . ALA A 1 129 ? 2.879 3.548 1.763 1.00 94.81 129 ALA A N 1
ATOM 1020 C CA . ALA A 1 129 ? 1.729 3.204 2.593 1.00 94.81 129 ALA A CA 1
ATOM 1021 C C . ALA A 1 129 ? 0.816 4.403 2.871 1.00 94.81 129 ALA A C 1
ATOM 1023 O O . ALA A 1 129 ? -0.406 4.267 2.797 1.00 94.81 129 ALA A O 1
ATOM 1024 N N . ALA A 1 130 ? 1.390 5.574 3.139 1.00 94.94 130 ALA A N 1
ATOM 1025 C CA . ALA A 1 130 ? 0.630 6.803 3.317 1.00 94.94 130 ALA A CA 1
ATOM 1026 C C . ALA A 1 130 ? -0.083 7.222 2.020 1.00 94.94 130 ALA A C 1
ATOM 1028 O O . ALA A 1 130 ? -1.285 7.467 2.043 1.00 94.94 130 ALA A O 1
ATOM 1029 N N . CYS A 1 131 ? 0.616 7.221 0.879 1.00 95.50 131 CYS A N 1
ATOM 1030 C CA . CYS A 1 131 ? 0.057 7.595 -0.424 1.00 95.50 131 CYS A CA 1
ATOM 1031 C C . CYS A 1 131 ? -1.122 6.701 -0.825 1.00 95.50 131 CYS A C 1
ATOM 1033 O O . CYS A 1 131 ? -2.177 7.204 -1.201 1.00 95.50 131 CYS A O 1
ATOM 1035 N N . THR A 1 132 ? -0.969 5.376 -0.713 1.00 95.00 132 THR A N 1
ATOM 1036 C CA . THR A 1 132 ? -2.036 4.431 -1.089 1.00 95.00 132 THR A CA 1
ATOM 1037 C C . THR A 1 132 ? -3.233 4.448 -0.141 1.00 95.00 132 THR A C 1
ATOM 1039 O O . THR A 1 132 ? -4.233 3.849 -0.509 1.00 95.00 132 THR A O 1
ATOM 1042 N N . SER A 1 133 ? -3.122 5.066 1.043 1.00 94.19 133 SER A N 1
ATOM 1043 C CA . SER A 1 133 ? -4.189 5.128 2.059 1.00 94.19 133 SER A CA 1
ATOM 1044 C C . SER A 1 133 ? -4.808 6.524 2.193 1.00 94.19 133 SER A C 1
ATOM 1046 O O . SER A 1 133 ? -5.711 6.724 3.003 1.00 94.19 133 SER A O 1
ATOM 1048 N N . ALA A 1 134 ? -4.297 7.517 1.458 1.00 94.12 134 ALA A N 1
ATOM 1049 C CA . ALA A 1 134 ? -4.679 8.922 1.575 1.00 94.12 134 ALA A CA 1
ATOM 1050 C C . ALA A 1 134 ? -6.033 9.210 0.897 1.00 94.12 134 ALA A C 1
ATOM 1052 O O . ALA A 1 134 ? -6.106 9.936 -0.100 1.00 94.12 134 ALA A O 1
ATOM 1053 N N . ALA A 1 135 ? -7.100 8.576 1.393 1.00 91.69 135 ALA A N 1
ATOM 1054 C CA . ALA A 1 135 ? -8.442 8.660 0.824 1.00 91.69 135 ALA A CA 1
ATOM 1055 C C . ALA A 1 135 ? -9.023 10.064 1.036 1.00 91.69 135 ALA A C 1
ATOM 1057 O O . ALA A 1 135 ? -9.053 10.520 2.183 1.00 91.69 135 ALA A O 1
ATOM 1058 N N . PRO A 1 136 ? -9.502 10.756 -0.017 1.00 88.12 136 PRO A N 1
ATOM 1059 C CA . PRO A 1 136 ? -10.094 12.081 0.138 1.00 88.12 136 PRO A CA 1
ATOM 1060 C C . PRO A 1 136 ? -11.227 12.093 1.158 1.00 88.12 136 PRO A C 1
ATOM 1062 O O . PRO A 1 136 ? -11.917 11.090 1.341 1.00 88.12 136 PRO A O 1
ATOM 1065 N N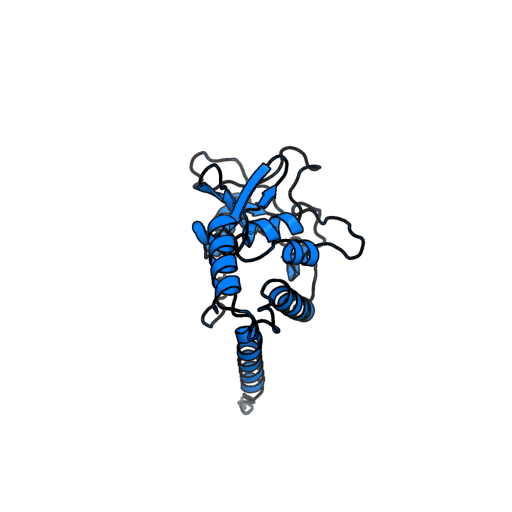 . PHE A 1 137 ? -11.407 13.236 1.820 1.00 83.00 137 PHE A N 1
ATOM 1066 C CA . PHE A 1 137 ? -12.305 13.443 2.963 1.00 83.00 137 PHE A CA 1
ATOM 1067 C C . PHE A 1 137 ? -11.885 12.718 4.251 1.00 83.00 137 PHE A C 1
ATOM 1069 O O . PHE A 1 137 ? -12.084 13.256 5.338 1.00 83.00 137 PHE A O 1
ATOM 1076 N N . PHE A 1 138 ? -11.242 11.552 4.168 1.00 85.31 138 PHE A N 1
ATOM 1077 C CA . PHE A 1 138 ? -10.717 10.848 5.339 1.00 85.31 138 PHE A CA 1
ATOM 1078 C C . PHE A 1 138 ? -9.330 11.350 5.723 1.00 85.31 138 PHE A C 1
ATOM 1080 O O . PHE A 1 138 ? -9.107 11.710 6.875 1.00 85.31 138 PHE A O 1
ATOM 1087 N N . PHE A 1 139 ? -8.414 11.434 4.766 1.00 89.94 139 PHE A N 1
ATOM 1088 C CA . PHE A 1 139 ? -7.012 11.761 4.982 1.00 89.94 139 PHE A CA 1
ATOM 1089 C C . PHE A 1 139 ? -6.568 12.902 4.074 1.00 89.94 139 PHE A C 1
ATOM 1091 O O . PHE A 1 139 ? -7.040 13.057 2.947 1.00 89.94 139 PHE A O 1
ATOM 1098 N N . LYS A 1 140 ? -5.602 13.686 4.557 1.00 90.88 140 LYS A N 1
ATOM 1099 C CA . LYS A 1 140 ? -4.905 14.661 3.719 1.00 90.88 140 LYS A CA 1
ATOM 1100 C C . LYS A 1 140 ? -4.071 13.923 2.668 1.00 90.88 140 LYS A C 1
ATOM 1102 O O . LYS A 1 140 ? -3.495 12.881 2.967 1.00 90.88 140 LYS A O 1
ATOM 1107 N N . SER A 1 141 ? -3.964 14.481 1.465 1.00 92.81 141 SER A N 1
ATOM 1108 C CA . SER A 1 141 ? -3.025 13.986 0.456 1.00 92.81 141 SER A CA 1
ATOM 1109 C C . SER A 1 141 ? -1.587 13.989 0.988 1.00 92.81 141 SER A C 1
ATOM 1111 O O . SER A 1 141 ? -1.192 14.873 1.757 1.00 92.81 141 SER A O 1
ATOM 1113 N N . LYS A 1 142 ? -0.793 13.008 0.566 1.00 95.12 142 LYS A N 1
ATOM 1114 C CA . LYS A 1 142 ? 0.600 12.855 0.976 1.00 95.12 142 LYS A CA 1
ATOM 1115 C C . LYS A 1 142 ? 1.511 13.538 -0.036 1.00 95.12 142 LYS A C 1
ATOM 1117 O O . LYS A 1 142 ? 1.608 13.095 -1.173 1.00 95.12 142 LYS A O 1
ATOM 1122 N N . ASP A 1 143 ? 2.181 14.600 0.389 1.00 94.62 143 ASP A N 1
ATOM 1123 C CA . ASP A 1 143 ? 3.273 15.187 -0.384 1.00 94.62 143 ASP A CA 1
ATOM 1124 C C . ASP A 1 143 ? 4.545 14.352 -0.202 1.00 94.62 143 ASP A C 1
ATOM 1126 O O . ASP A 1 143 ? 4.928 14.049 0.936 1.00 94.62 143 ASP A O 1
ATOM 1130 N N . VAL A 1 144 ? 5.156 13.942 -1.314 1.00 93.00 144 VAL A N 1
ATOM 1131 C CA . VAL A 1 144 ? 6.420 13.202 -1.333 1.00 93.00 144 VAL A CA 1
ATOM 1132 C C . VAL A 1 144 ? 7.462 14.060 -2.029 1.00 93.00 144 VAL A C 1
ATOM 1134 O O . VAL A 1 144 ? 7.353 14.387 -3.214 1.00 93.00 144 VAL A O 1
ATOM 1137 N N . VAL A 1 145 ? 8.481 14.432 -1.260 1.00 88.75 145 VAL A N 1
ATOM 1138 C CA . VAL A 1 145 ? 9.512 15.388 -1.661 1.00 88.75 145 VAL A CA 1
ATOM 1139 C C . VAL A 1 145 ? 10.184 14.917 -2.954 1.00 88.75 145 VAL A C 1
ATOM 1141 O O . VAL A 1 145 ? 10.590 13.766 -3.063 1.00 88.75 145 VAL A O 1
ATOM 1144 N N . GLN A 1 146 ? 10.299 15.823 -3.932 1.00 86.75 146 GLN A N 1
ATOM 1145 C CA . GLN A 1 146 ? 10.887 15.587 -5.265 1.00 86.75 146 GLN A CA 1
ATOM 1146 C C . GLN A 1 146 ? 10.136 14.615 -6.191 1.00 86.75 146 GLN A C 1
ATOM 1148 O O . GLN A 1 146 ? 10.621 14.343 -7.292 1.00 86.75 146 GLN A O 1
ATOM 1153 N N . LEU A 1 147 ? 8.957 14.130 -5.795 1.00 89.62 147 LEU A N 1
ATOM 1154 C CA . LEU A 1 147 ? 8.093 13.325 -6.656 1.00 89.62 147 LEU A CA 1
ATOM 1155 C C . LEU A 1 147 ? 6.821 14.093 -7.020 1.00 89.62 147 LEU A C 1
ATOM 1157 O O . LEU A 1 147 ? 6.769 14.710 -8.081 1.00 89.62 147 LEU A O 1
ATOM 1161 N N . ASP A 1 148 ? 5.803 14.038 -6.166 1.00 92.56 148 ASP A N 1
ATOM 1162 C CA . ASP A 1 148 ? 4.508 14.697 -6.357 1.00 92.56 148 ASP A CA 1
ATOM 1163 C C . ASP A 1 148 ? 3.701 14.631 -5.047 1.00 92.56 148 ASP A C 1
ATOM 1165 O O . ASP A 1 148 ? 4.100 13.991 -4.068 1.00 92.56 148 ASP A O 1
ATOM 1169 N N . THR A 1 149 ? 2.520 15.241 -5.054 1.00 95.06 149 THR A N 1
ATOM 1170 C CA . THR A 1 149 ? 1.486 15.015 -4.052 1.00 95.06 149 THR A CA 1
ATOM 1171 C C . THR A 1 149 ? 0.525 13.916 -4.511 1.00 95.06 149 THR A C 1
ATOM 1173 O O . THR A 1 149 ? -0.034 13.951 -5.609 1.00 95.06 149 THR A O 1
ATOM 1176 N N . PHE A 1 150 ? 0.282 12.954 -3.627 1.00 95.69 150 PHE A N 1
ATOM 1177 C CA . PHE A 1 150 ? -0.425 11.716 -3.914 1.00 95.69 150 PHE A CA 1
ATOM 1178 C C . PHE A 1 150 ? -1.648 11.502 -3.013 1.00 95.69 150 PHE A C 1
ATOM 1180 O O . PHE A 1 150 ? -1.683 11.903 -1.848 1.00 95.69 150 PHE A O 1
ATOM 1187 N N . GLN A 1 151 ? -2.659 10.836 -3.563 1.00 94.94 151 GLN A N 1
ATOM 1188 C CA . GLN A 1 151 ? -3.883 10.405 -2.887 1.00 94.94 151 GLN A CA 1
ATOM 1189 C C . GLN A 1 151 ? -4.130 8.909 -3.097 1.00 94.94 151 GLN A C 1
ATOM 1191 O O . GLN A 1 151 ? -3.446 8.242 -3.879 1.00 94.94 151 GLN A O 1
ATOM 1196 N N . ASP A 1 152 ? -5.138 8.390 -2.406 1.00 94.44 152 ASP A N 1
ATOM 1197 C CA . ASP A 1 152 ? -5.559 6.997 -2.488 1.00 94.44 152 ASP A CA 1
ATOM 1198 C C . ASP A 1 152 ? -5.767 6.521 -3.937 1.00 94.44 152 ASP A C 1
ATOM 1200 O O . ASP A 1 152 ? -6.337 7.208 -4.797 1.00 94.44 152 ASP A O 1
ATOM 1204 N N . GLY A 1 153 ? -5.267 5.317 -4.221 1.00 91.94 153 GLY A N 1
ATOM 1205 C CA . GLY A 1 153 ? -5.384 4.700 -5.541 1.00 91.94 153 GLY A CA 1
ATOM 1206 C C . GLY A 1 153 ? -6.819 4.316 -5.900 1.00 91.94 153 GLY A C 1
ATOM 1207 O O . GLY A 1 153 ? -7.140 4.211 -7.082 1.00 91.94 153 GLY A O 1
ATOM 1208 N N . GLY A 1 154 ? -7.697 4.167 -4.910 1.00 87.94 154 GLY A N 1
ATOM 1209 C CA . GLY A 1 154 ? -9.109 3.836 -5.045 1.00 87.94 154 GLY A CA 1
ATOM 1210 C C . GLY A 1 154 ? -9.934 4.860 -5.813 1.00 87.94 154 GLY A C 1
ATOM 1211 O O . GLY A 1 154 ? -10.954 4.485 -6.388 1.00 87.94 154 GLY A O 1
ATOM 1212 N N . LEU A 1 155 ? -9.454 6.103 -5.939 1.00 86.75 155 LEU A N 1
ATOM 1213 C CA . LEU A 1 155 ? -10.065 7.122 -6.802 1.00 86.75 155 LEU A CA 1
ATOM 1214 C C . LEU A 1 155 ? -10.071 6.733 -8.283 1.00 86.75 155 LEU A C 1
ATOM 1216 O O . LEU A 1 155 ? -10.962 7.136 -9.030 1.00 86.75 155 LEU A O 1
ATOM 1220 N N . ARG A 1 156 ? -9.070 5.963 -8.722 1.00 86.88 156 ARG A N 1
ATOM 1221 C CA . ARG A 1 156 ? -8.937 5.509 -10.113 1.00 86.88 156 ARG A CA 1
ATOM 1222 C C . ARG A 1 156 ? -9.050 3.992 -10.240 1.00 86.88 156 ARG A C 1
ATOM 1224 O O . ARG A 1 156 ? -9.707 3.505 -11.154 1.00 86.88 156 ARG A O 1
ATOM 1231 N N . TYR A 1 157 ? -8.430 3.252 -9.326 1.00 82.44 157 TYR A N 1
ATOM 1232 C CA . TYR A 1 157 ? -8.316 1.796 -9.346 1.00 82.44 157 TYR A CA 1
ATOM 1233 C C . TYR A 1 157 ? -8.447 1.201 -7.936 1.00 82.44 157 TYR A C 1
ATOM 1235 O O . TYR A 1 157 ? -7.462 0.788 -7.331 1.00 82.44 157 TYR A O 1
ATOM 1243 N N . ASN A 1 158 ? -9.679 1.079 -7.435 1.00 82.62 158 ASN A N 1
ATOM 1244 C CA . ASN A 1 158 ? -9.955 0.437 -6.137 1.00 82.62 158 ASN A CA 1
ATOM 1245 C C . ASN A 1 158 ? -9.582 -1.059 -6.106 1.00 82.62 158 ASN A C 1
ATOM 1247 O O . ASN A 1 158 ? -9.256 -1.615 -5.063 1.00 82.62 158 ASN A O 1
ATOM 1251 N N . ASN A 1 159 ? -9.568 -1.723 -7.267 1.00 84.94 159 ASN A N 1
ATOM 1252 C CA . ASN A 1 159 ? -9.013 -3.067 -7.402 1.00 84.94 159 ASN A CA 1
ATOM 1253 C C . ASN A 1 159 ? -7.675 -3.022 -8.162 1.00 84.94 159 ASN A C 1
ATOM 1255 O O . ASN A 1 159 ? -7.673 -2.969 -9.399 1.00 84.94 159 ASN A O 1
ATOM 1259 N N . PRO A 1 160 ? -6.528 -3.101 -7.461 1.00 84.56 160 PRO A N 1
ATOM 1260 C CA . PRO A 1 160 ? -5.219 -2.964 -8.087 1.00 84.56 160 PRO A CA 1
ATOM 1261 C C . PRO A 1 160 ? -4.781 -4.216 -8.861 1.00 84.56 160 PRO A C 1
ATOM 1263 O O . PRO A 1 160 ? -3.755 -4.177 -9.535 1.00 84.56 160 PRO A O 1
ATOM 1266 N N . ALA A 1 161 ? -5.517 -5.336 -8.806 1.00 84.81 161 ALA A N 1
ATOM 1267 C CA . ALA A 1 161 ? -5.036 -6.625 -9.310 1.00 84.81 161 ALA A CA 1
ATOM 1268 C C . ALA A 1 161 ? -4.738 -6.619 -10.819 1.00 84.81 161 ALA A C 1
ATOM 1270 O O . ALA A 1 161 ? -3.739 -7.187 -11.263 1.00 84.81 161 ALA A O 1
ATOM 1271 N N . TRP A 1 162 ? -5.588 -5.969 -11.622 1.00 84.12 162 TRP A N 1
ATOM 1272 C CA . TRP A 1 162 ? -5.336 -5.841 -13.060 1.00 84.12 162 TRP A CA 1
ATOM 1273 C C . TRP A 1 162 ? -4.156 -4.912 -13.349 1.00 84.12 162 TRP A C 1
ATOM 1275 O O . TRP A 1 162 ? -3.291 -5.255 -14.155 1.00 84.12 162 TRP A O 1
ATOM 1285 N N . LEU A 1 163 ? -4.090 -3.773 -12.656 1.00 84.81 163 LEU A N 1
ATOM 1286 C CA . LEU A 1 163 ? -3.049 -2.772 -12.855 1.00 84.81 163 LEU A CA 1
ATOM 1287 C C . LEU A 1 163 ? -1.667 -3.310 -12.458 1.00 84.81 163 LEU A C 1
ATOM 1289 O O . LEU A 1 163 ? -0.707 -3.179 -13.220 1.00 84.81 163 LEU A O 1
ATOM 1293 N N . ALA A 1 164 ? -1.582 -3.989 -11.314 1.00 82.75 164 ALA A N 1
ATOM 1294 C CA . ALA A 1 164 ? -0.377 -4.658 -10.843 1.00 82.75 164 ALA A CA 1
ATOM 1295 C C . ALA A 1 164 ? 0.076 -5.746 -11.827 1.00 82.75 164 ALA A C 1
ATOM 1297 O O . ALA A 1 164 ? 1.243 -5.766 -12.213 1.00 82.75 164 ALA A O 1
ATOM 1298 N N . TRP A 1 165 ? -0.844 -6.594 -12.307 1.00 85.06 165 TRP A N 1
ATOM 1299 C CA . TRP A 1 165 ? -0.528 -7.627 -13.298 1.00 85.06 165 TRP A CA 1
ATOM 1300 C C . TRP A 1 165 ? -0.005 -7.041 -14.611 1.00 85.06 165 TRP A C 1
ATOM 1302 O O . TRP A 1 165 ? 1.053 -7.448 -15.089 1.00 85.06 165 TRP A O 1
ATOM 1312 N N . ASN A 1 166 ? -0.719 -6.069 -15.185 1.00 84.75 166 ASN A N 1
ATOM 1313 C CA . ASN A 1 166 ? -0.335 -5.437 -16.446 1.00 84.75 166 ASN A CA 1
ATOM 1314 C C . ASN A 1 166 ? 1.011 -4.705 -16.318 1.00 84.75 166 ASN A C 1
ATOM 1316 O O . ASN A 1 166 ? 1.826 -4.736 -17.236 1.00 84.75 166 ASN A O 1
ATOM 1320 N N . THR A 1 167 ? 1.280 -4.093 -15.164 1.00 82.25 167 THR A N 1
ATOM 1321 C CA . THR A 1 167 ? 2.575 -3.457 -14.890 1.00 82.25 167 THR A CA 1
ATOM 1322 C C . THR A 1 167 ? 3.682 -4.503 -14.767 1.00 82.25 167 THR A C 1
ATOM 1324 O O . THR A 1 167 ? 4.721 -4.372 -15.406 1.00 82.25 167 THR A O 1
ATOM 1327 N N . PHE A 1 168 ? 3.457 -5.572 -14.001 1.00 85.12 168 PHE A N 1
ATOM 1328 C CA . PHE A 1 168 ? 4.439 -6.632 -13.788 1.00 85.12 168 PHE A CA 1
ATOM 1329 C C . PHE A 1 168 ? 4.789 -7.387 -15.078 1.00 85.12 168 PHE A C 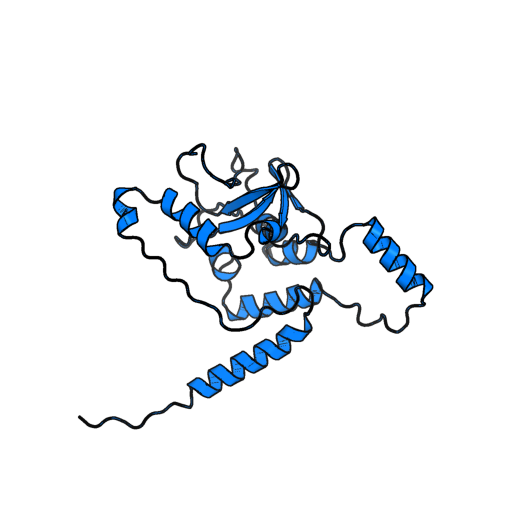1
ATOM 1331 O O . PHE A 1 168 ? 5.968 -7.553 -15.391 1.00 85.12 168 PHE A O 1
ATOM 1338 N N . ILE A 1 169 ? 3.792 -7.816 -15.861 1.00 86.38 169 ILE A N 1
ATOM 1339 C CA . ILE A 1 169 ? 4.022 -8.639 -17.060 1.00 86.38 169 ILE A CA 1
ATOM 1340 C C . ILE A 1 169 ? 4.840 -7.898 -18.126 1.00 86.38 169 ILE A C 1
ATOM 1342 O O . ILE A 1 169 ? 5.558 -8.516 -18.913 1.00 86.38 169 ILE A O 1
ATOM 1346 N N . ARG A 1 170 ? 4.788 -6.560 -18.132 1.00 83.69 170 ARG A N 1
ATOM 1347 C CA . ARG A 1 170 ? 5.601 -5.714 -19.014 1.00 83.69 170 ARG A CA 1
ATOM 1348 C C . ARG A 1 170 ? 7.084 -5.764 -18.661 1.00 83.69 170 ARG A C 1
ATOM 1350 O O . ARG A 1 170 ? 7.908 -5.717 -19.572 1.00 83.69 170 ARG A O 1
ATOM 1357 N N . CYS A 1 171 ? 7.414 -5.944 -17.384 1.00 81.81 171 CYS A N 1
ATOM 1358 C CA . CYS A 1 171 ? 8.785 -6.130 -16.904 1.00 81.81 171 CYS A CA 1
ATOM 1359 C C . CYS A 1 171 ? 9.335 -7.529 -17.218 1.00 81.81 171 CYS A C 1
ATOM 1361 O O . CYS A 1 171 ? 10.545 -7.742 -17.193 1.00 81.81 171 CYS A O 1
ATOM 1363 N N . VAL A 1 172 ? 8.463 -8.495 -17.515 1.00 85.88 172 VAL A N 1
ATOM 1364 C CA . VAL A 1 172 ? 8.868 -9.850 -17.892 1.00 85.88 172 VAL A CA 1
ATOM 1365 C C . VAL A 1 172 ? 9.295 -9.868 -19.370 1.00 85.88 172 VAL A C 1
ATOM 1367 O O . VAL A 1 172 ? 8.558 -9.348 -20.220 1.00 85.88 172 VAL A O 1
ATOM 1370 N N . PRO A 1 173 ? 10.447 -10.481 -19.722 1.00 87.88 173 PRO A N 1
ATOM 1371 C CA . PRO A 1 173 ? 10.867 -10.655 -21.111 1.00 87.88 173 PRO A CA 1
ATOM 1372 C C . PRO A 1 173 ? 9.773 -11.301 -21.965 1.00 87.88 173 PRO A C 1
ATOM 1374 O O . PRO A 1 173 ? 9.162 -12.279 -21.536 1.00 87.88 173 PRO A O 1
ATOM 1377 N N . ALA A 1 174 ? 9.562 -10.809 -23.192 1.00 87.06 174 ALA A N 1
ATOM 1378 C CA . ALA A 1 174 ? 8.457 -11.241 -24.059 1.00 87.06 174 ALA A CA 1
ATOM 1379 C C . ALA A 1 174 ? 8.357 -12.772 -24.206 1.00 87.06 174 ALA A C 1
ATOM 1381 O O . ALA A 1 174 ? 7.271 -13.331 -24.081 1.00 87.06 174 ALA A O 1
ATOM 1382 N N . LYS A 1 175 ? 9.504 -13.451 -24.343 1.00 91.31 175 LYS A N 1
ATOM 1383 C CA . LYS A 1 175 ? 9.614 -14.918 -24.446 1.00 91.31 175 LYS A CA 1
ATOM 1384 C C . LYS A 1 175 ? 9.098 -15.697 -23.226 1.00 91.31 175 LYS A C 1
ATOM 1386 O O . LYS A 1 175 ? 8.829 -16.885 -23.334 1.00 91.31 175 LYS A O 1
ATOM 1391 N N . LEU A 1 176 ? 9.010 -15.055 -22.059 1.00 90.12 176 LEU A N 1
ATOM 1392 C CA . LEU A 1 176 ? 8.551 -15.671 -20.811 1.00 90.12 176 LEU A CA 1
ATOM 1393 C C . LEU A 1 176 ? 7.098 -15.316 -20.477 1.00 90.12 176 LEU A C 1
ATOM 1395 O O . LEU A 1 176 ? 6.493 -16.009 -19.666 1.00 90.12 176 LEU A O 1
ATOM 1399 N N . ARG A 1 177 ? 6.517 -14.283 -21.104 1.00 89.25 177 ARG A N 1
ATOM 1400 C CA . ARG A 1 177 ? 5.168 -13.795 -20.766 1.00 89.25 177 ARG A CA 1
ATOM 1401 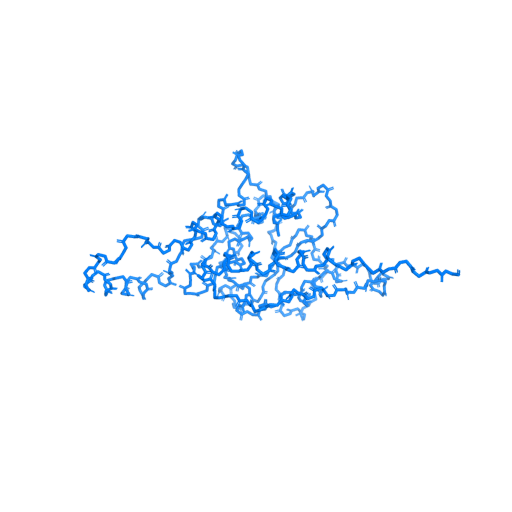C C . ARG A 1 177 ? 4.084 -14.854 -20.962 1.00 89.25 177 ARG A C 1
ATOM 1403 O O . ARG A 1 177 ? 3.170 -14.924 -20.152 1.00 89.25 177 ARG A O 1
ATOM 1410 N N . SER A 1 178 ? 4.213 -15.709 -21.980 1.00 89.31 178 SER A N 1
ATOM 1411 C CA . SER A 1 178 ? 3.277 -16.817 -22.243 1.00 89.31 178 SER A CA 1
ATOM 1412 C C . SER A 1 178 ? 3.276 -17.894 -21.154 1.00 89.31 178 SER A C 1
ATOM 1414 O O . SER A 1 178 ? 2.335 -18.675 -21.067 1.00 89.31 178 SER A O 1
ATOM 1416 N N . ARG A 1 179 ? 4.318 -17.937 -20.315 1.00 90.94 179 ARG A N 1
ATOM 1417 C CA . ARG A 1 179 ? 4.445 -18.874 -19.192 1.00 90.94 179 ARG A CA 1
ATOM 1418 C C . ARG A 1 179 ? 3.923 -18.290 -17.879 1.00 90.94 179 ARG A C 1
ATOM 1420 O O . ARG A 1 179 ? 3.858 -19.005 -16.884 1.00 90.94 179 ARG A O 1
ATOM 1427 N N . CYS A 1 180 ? 3.597 -17.000 -17.847 1.00 87.81 180 CYS A N 1
ATOM 1428 C CA . CYS A 1 180 ? 3.080 -16.348 -16.655 1.00 87.81 180 CYS A CA 1
ATOM 1429 C C . CYS A 1 180 ? 1.575 -16.597 -16.549 1.00 87.81 180 CYS A C 1
ATOM 1431 O O . CYS A 1 180 ? 0.800 -16.158 -17.396 1.00 87.81 180 CYS A O 1
ATOM 1433 N N . LEU A 1 181 ? 1.161 -17.258 -15.472 1.00 87.19 181 LEU A N 1
ATOM 1434 C CA . LEU A 1 181 ? -0.244 -17.467 -15.145 1.00 87.19 181 LEU A CA 1
ATOM 1435 C C . LEU A 1 181 ? -0.673 -16.482 -14.059 1.00 87.19 181 LEU A C 1
ATOM 1437 O O . LEU A 1 181 ? 0.083 -16.193 -13.132 1.00 87.19 181 LEU A O 1
ATOM 1441 N N . ARG A 1 182 ? -1.904 -15.982 -14.170 1.00 87.62 182 ARG A N 1
ATOM 1442 C CA . ARG A 1 182 ? -2.528 -15.141 -13.150 1.00 87.62 182 ARG A CA 1
ATOM 1443 C C . ARG A 1 182 ? -3.559 -15.964 -12.392 1.00 87.62 182 ARG A C 1
ATOM 1445 O O . ARG A 1 182 ? -4.608 -16.289 -12.939 1.00 87.62 182 ARG A O 1
ATOM 1452 N N . LEU A 1 183 ? -3.278 -16.239 -11.124 1.00 87.06 183 LEU A N 1
ATOM 1453 C CA . LEU A 1 183 ? -4.254 -16.791 -10.192 1.00 87.06 183 LEU A CA 1
ATOM 1454 C C . LEU A 1 183 ? -4.814 -15.652 -9.337 1.00 87.06 183 LEU A C 1
ATOM 1456 O O . LEU A 1 183 ? -4.078 -15.025 -8.579 1.00 87.06 183 LEU A O 1
ATOM 1460 N N . ASN A 1 184 ? -6.109 -15.369 -9.469 1.00 82.50 184 ASN A N 1
ATOM 1461 C CA . ASN A 1 184 ? -6.797 -14.441 -8.575 1.00 82.50 184 ASN A CA 1
ATOM 1462 C C . ASN A 1 184 ? -7.398 -15.241 -7.422 1.00 82.50 184 ASN A C 1
ATOM 1464 O O . ASN A 1 184 ? -8.237 -16.106 -7.658 1.00 82.50 184 ASN A O 1
ATOM 1468 N N . VAL A 1 185 ? -6.988 -14.937 -6.194 1.00 81.44 185 VAL A N 1
ATOM 1469 C CA . VAL A 1 185 ? -7.585 -15.515 -4.987 1.00 81.44 185 VAL A CA 1
ATOM 1470 C C . VAL A 1 185 ? -8.578 -14.493 -4.435 1.00 81.44 185 VAL A C 1
ATOM 1472 O O . VAL A 1 185 ? -8.142 -13.497 -3.854 1.00 81.44 185 VAL A O 1
ATOM 1475 N N . PRO A 1 186 ? -9.894 -14.657 -4.662 1.00 74.44 186 PRO A N 1
ATOM 1476 C CA . PRO A 1 186 ? -10.876 -13.758 -4.080 1.00 74.44 186 PRO A CA 1
ATOM 1477 C C . PRO A 1 186 ? -10.894 -13.946 -2.564 1.00 74.44 186 PRO A C 1
ATOM 1479 O O . PRO A 1 186 ? -10.885 -15.071 -2.065 1.00 74.44 186 PRO A O 1
ATOM 1482 N N . LEU A 1 187 ? -10.943 -12.837 -1.834 1.00 72.31 187 LEU A N 1
ATOM 1483 C CA . LEU A 1 187 ? -11.211 -12.857 -0.403 1.00 72.31 187 LEU A CA 1
ATOM 1484 C C . LEU A 1 187 ? -12.725 -12.672 -0.227 1.00 72.31 187 LEU A C 1
ATOM 1486 O O . LEU A 1 187 ? -13.239 -11.618 -0.604 1.00 72.31 187 LEU A O 1
ATOM 1490 N N . PRO A 1 188 ? -13.463 -13.692 0.246 1.00 67.75 188 PRO A N 1
ATOM 1491 C CA . PRO A 1 188 ? -14.905 -13.586 0.426 1.00 67.75 188 PRO A CA 1
ATOM 1492 C C . PRO A 1 188 ? -15.249 -12.634 1.581 1.00 67.75 188 PRO A C 1
ATOM 1494 O O . PRO A 1 188 ? -14.518 -12.556 2.567 1.00 67.75 188 PRO A O 1
ATOM 1497 N N . GLY A 1 189 ? -16.399 -11.965 1.476 1.00 67.62 189 GLY A N 1
ATOM 1498 C CA . GLY A 1 189 ? -16.893 -11.004 2.468 1.00 67.62 189 GLY A CA 1
ATOM 1499 C C . GLY A 1 189 ? -17.024 -9.592 1.897 1.00 67.62 189 GLY A C 1
ATOM 1500 O O . GLY A 1 189 ? -16.303 -9.210 0.978 1.00 67.62 189 GLY A O 1
ATOM 1501 N N . GLY A 1 190 ? -17.985 -8.824 2.413 1.00 70.81 190 GLY A N 1
ATOM 1502 C CA . GLY A 1 190 ? -18.085 -7.397 2.109 1.00 70.81 190 GLY A CA 1
ATOM 1503 C C . GLY A 1 190 ? -16.963 -6.626 2.803 1.00 70.81 190 GLY A C 1
ATOM 1504 O O . GLY A 1 190 ? -16.591 -6.963 3.928 1.00 70.81 190 GLY A O 1
ATOM 1505 N N . ALA A 1 191 ? -16.427 -5.600 2.143 1.00 72.25 191 ALA A N 1
ATOM 1506 C CA . ALA A 1 191 ? -15.523 -4.666 2.800 1.00 72.25 191 ALA A CA 1
ATOM 1507 C C . ALA A 1 191 ? -16.336 -3.815 3.795 1.00 72.25 191 ALA A C 1
ATOM 1509 O O . ALA A 1 191 ? -17.358 -3.253 3.389 1.00 72.25 191 ALA A O 1
ATOM 1510 N N . PRO A 1 192 ? -15.937 -3.733 5.077 1.00 78.75 192 PRO A N 1
ATOM 1511 C CA . PRO A 1 192 ? -16.555 -2.796 6.008 1.00 78.75 192 PRO A CA 1
ATOM 1512 C C . PRO A 1 192 ? -16.297 -1.350 5.559 1.00 78.75 192 PRO A C 1
ATOM 1514 O O . PRO A 1 192 ? -15.447 -1.095 4.700 1.00 78.75 192 PRO A O 1
ATOM 1517 N N . ALA A 1 193 ? -17.025 -0.398 6.147 1.00 81.69 193 ALA A N 1
ATOM 1518 C CA . ALA A 1 193 ? -16.713 1.017 5.965 1.00 81.69 193 ALA A CA 1
ATOM 1519 C C . ALA A 1 193 ? -15.271 1.310 6.419 1.00 81.69 193 ALA A C 1
ATOM 1521 O O . ALA A 1 193 ? -14.752 0.650 7.322 1.00 81.69 193 ALA A O 1
ATOM 1522 N N . LEU A 1 194 ? -14.624 2.289 5.778 1.00 78.56 194 LEU A N 1
ATOM 1523 C CA . LEU A 1 194 ? -13.197 2.575 5.964 1.00 78.56 194 LEU A CA 1
ATOM 1524 C C . LEU A 1 194 ? -12.836 2.881 7.427 1.00 78.56 194 LEU A C 1
ATOM 1526 O O . LEU A 1 194 ? -11.775 2.477 7.893 1.00 78.56 194 LEU A O 1
ATOM 1530 N N . ASP A 1 195 ? -13.720 3.578 8.134 1.00 78.44 195 ASP A N 1
ATOM 1531 C CA . ASP A 1 195 ? -13.560 4.059 9.506 1.00 78.44 195 ASP A CA 1
ATOM 1532 C C . ASP A 1 195 ? -14.307 3.215 10.558 1.00 78.44 195 ASP A C 1
ATOM 1534 O O . ASP A 1 195 ? -14.240 3.519 11.751 1.00 78.44 195 ASP A O 1
ATOM 1538 N N . ASP A 1 196 ? -14.968 2.121 10.161 1.00 82.25 196 ASP A N 1
ATOM 1539 C CA . ASP A 1 196 ? -15.626 1.203 11.096 1.00 82.25 196 ASP A CA 1
ATOM 1540 C C . ASP A 1 196 ? -14.621 0.213 11.704 1.00 82.25 196 ASP A C 1
ATOM 1542 O O . ASP A 1 196 ? -14.562 -0.976 11.373 1.00 82.25 196 ASP A O 1
ATOM 1546 N N . ALA A 1 197 ? -13.823 0.706 12.653 1.00 81.69 197 ALA A N 1
ATOM 1547 C CA . ALA A 1 197 ? -12.893 -0.127 13.411 1.00 81.69 197 ALA A CA 1
ATOM 1548 C C . ALA A 1 197 ? -13.606 -1.221 14.239 1.00 81.69 197 ALA A C 1
ATOM 1550 O O . ALA A 1 197 ? -12.986 -2.225 14.600 1.00 81.69 197 ALA A O 1
ATOM 1551 N N . THR A 1 198 ? -14.909 -1.084 14.518 1.00 80.69 198 THR A N 1
ATOM 1552 C CA . THR A 1 198 ? -15.670 -2.070 15.303 1.00 80.69 198 T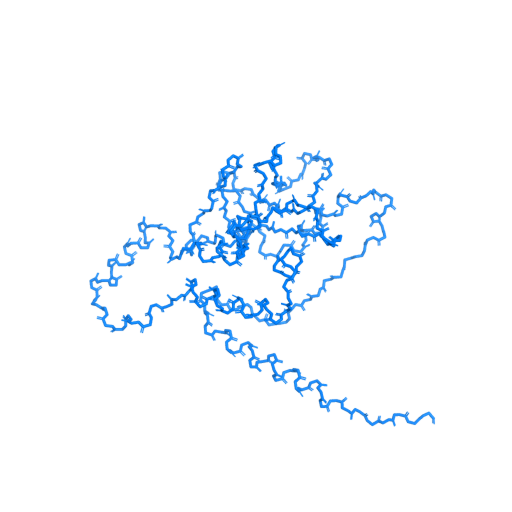HR A CA 1
ATOM 1553 C C . THR A 1 198 ? -15.953 -3.353 14.513 1.00 80.69 198 THR A C 1
ATOM 1555 O O . THR A 1 198 ? -16.003 -4.445 15.097 1.00 80.69 198 THR A O 1
ATOM 1558 N N . ALA A 1 199 ? -16.016 -3.260 13.178 1.00 83.44 199 ALA A N 1
ATOM 1559 C CA . ALA A 1 199 ? -16.166 -4.403 12.278 1.00 83.44 199 ALA A CA 1
ATOM 1560 C C . ALA A 1 199 ? -15.032 -5.434 12.416 1.00 83.44 199 ALA A C 1
ATOM 1562 O O . ALA A 1 199 ? -15.237 -6.623 12.158 1.00 83.44 199 ALA A O 1
ATOM 1563 N N . ILE A 1 200 ? -13.845 -5.027 12.881 1.00 83.56 200 ILE A N 1
ATOM 1564 C CA . ILE A 1 200 ? -12.691 -5.916 13.085 1.00 83.56 200 ILE A CA 1
ATOM 1565 C C . ILE A 1 200 ? -13.048 -7.087 14.013 1.00 83.56 200 ILE A C 1
ATOM 1567 O O . ILE A 1 200 ? -12.728 -8.245 13.723 1.00 83.56 200 ILE A O 1
ATOM 1571 N N . THR A 1 201 ? -13.752 -6.815 15.114 1.00 83.56 201 THR A N 1
ATOM 1572 C CA . THR A 1 201 ? -14.165 -7.840 16.086 1.00 83.56 201 THR A CA 1
ATOM 1573 C C . THR A 1 201 ? -15.153 -8.832 15.468 1.00 83.56 201 THR A C 1
ATOM 1575 O O . THR A 1 201 ? -15.056 -10.046 15.688 1.00 83.56 201 THR A O 1
ATOM 1578 N N . GLN A 1 202 ? -16.072 -8.334 14.639 1.00 82.25 202 GLN A N 1
ATOM 1579 C CA . GLN A 1 202 ? -17.049 -9.158 13.930 1.00 82.25 202 GLN A CA 1
ATOM 1580 C C . GLN A 1 202 ? -16.354 -10.066 12.906 1.00 82.25 202 GLN A C 1
ATOM 1582 O O . GLN A 1 202 ? -16.557 -11.283 12.916 1.00 82.25 202 GLN A O 1
ATOM 1587 N N . LEU A 1 203 ? -15.452 -9.506 12.095 1.00 81.25 203 LEU A N 1
ATOM 1588 C CA . LEU A 1 203 ? -14.684 -10.241 11.086 1.00 81.25 203 LEU A CA 1
ATOM 1589 C C . LEU A 1 203 ? -13.834 -11.356 11.707 1.00 81.25 203 LEU A C 1
ATOM 1591 O O . LEU A 1 203 ? -13.842 -12.487 11.219 1.00 81.25 203 LEU A O 1
ATOM 1595 N N . LYS A 1 204 ? -13.165 -11.092 12.836 1.00 83.69 204 LYS A N 1
ATOM 1596 C CA . LYS A 1 204 ? -12.429 -12.126 13.584 1.00 83.69 204 LYS A CA 1
ATOM 1597 C C . LYS A 1 204 ? -13.314 -13.282 14.020 1.00 83.69 204 LYS A C 1
ATOM 1599 O O . LYS A 1 204 ? -12.892 -14.438 13.971 1.00 83.69 204 LYS A O 1
ATOM 1604 N N . THR A 1 205 ? -14.521 -12.971 14.477 1.00 82.31 205 THR A N 1
ATOM 1605 C CA . THR A 1 205 ? -15.476 -13.980 14.942 1.00 82.31 205 THR A CA 1
ATOM 1606 C C . THR A 1 205 ? -15.901 -14.883 13.786 1.00 82.31 205 THR A C 1
ATOM 1608 O O . THR A 1 205 ? -15.910 -16.104 13.941 1.00 82.31 205 THR A O 1
ATOM 1611 N N . VAL A 1 206 ? -16.149 -14.307 12.605 1.00 79.81 206 VAL A N 1
ATOM 1612 C CA . VAL A 1 206 ? -16.456 -15.056 11.376 1.00 79.81 206 VAL A CA 1
ATOM 1613 C C . VAL A 1 206 ? -15.289 -15.953 10.961 1.00 79.81 206 VAL A C 1
ATOM 1615 O O . VAL A 1 206 ? -15.489 -17.144 10.730 1.00 79.81 206 VAL A O 1
ATOM 1618 N N . VAL A 1 207 ? -14.061 -15.422 10.919 1.00 78.69 207 VAL A N 1
ATOM 1619 C CA . VAL A 1 207 ? -12.870 -16.202 10.539 1.00 78.69 207 VAL A CA 1
ATOM 1620 C C . VAL A 1 207 ? -12.643 -17.366 11.499 1.00 78.69 207 VAL A C 1
ATOM 1622 O O . VAL A 1 207 ? -12.429 -18.489 11.046 1.00 78.69 207 VAL A O 1
ATOM 1625 N N . LYS A 1 208 ? -12.746 -17.137 12.815 1.00 80.12 208 LYS A N 1
ATOM 1626 C CA . LYS A 1 208 ? -12.656 -18.215 13.808 1.00 80.12 208 LYS A CA 1
ATOM 1627 C C . LYS A 1 208 ? -13.742 -19.257 13.557 1.00 80.12 208 LYS A C 1
ATOM 1629 O O . LYS A 1 208 ? -13.416 -20.425 13.388 1.00 80.12 208 LYS A O 1
ATOM 1634 N N . LYS A 1 209 ? -15.011 -18.856 13.458 1.00 75.69 209 LYS A N 1
ATOM 1635 C CA . LYS A 1 209 ? -16.122 -19.788 13.212 1.00 75.69 209 LYS A CA 1
ATOM 1636 C C . LYS A 1 209 ? -15.890 -20.651 11.966 1.00 75.69 209 LYS A C 1
ATOM 1638 O O . LYS A 1 209 ? -16.122 -21.853 12.019 1.00 75.69 209 LYS A O 1
ATOM 1643 N N . ASN A 1 210 ? -15.382 -20.065 10.884 1.00 73.12 210 ASN A N 1
ATOM 1644 C CA . ASN A 1 210 ? -15.092 -20.790 9.647 1.00 73.12 210 ASN A CA 1
ATOM 1645 C C . ASN A 1 210 ? -13.885 -21.728 9.785 1.00 73.12 210 ASN A C 1
ATOM 1647 O O . ASN A 1 210 ? -13.951 -22.863 9.328 1.00 73.12 210 ASN A O 1
ATOM 1651 N N . ALA A 1 211 ? -12.817 -21.305 10.467 1.00 68.50 211 ALA A N 1
ATOM 1652 C CA . ALA A 1 211 ? -11.660 -22.160 10.735 1.00 68.50 211 ALA A CA 1
ATOM 1653 C C . ALA A 1 211 ? -12.032 -23.382 11.598 1.00 68.50 211 ALA A C 1
ATOM 1655 O O . ALA A 1 211 ? -11.608 -24.497 11.305 1.00 68.50 211 ALA A O 1
ATOM 1656 N N . TRP A 1 212 ? -12.882 -23.188 12.613 1.00 57.47 212 TRP A N 1
ATOM 1657 C CA . TRP A 1 212 ? -13.414 -24.264 13.459 1.00 57.47 212 TRP A CA 1
ATOM 1658 C C . TRP A 1 212 ? -14.490 -25.113 12.755 1.00 57.47 212 TRP A C 1
ATOM 1660 O O . TRP A 1 212 ? -14.663 -26.282 13.081 1.00 57.47 212 TRP A O 1
ATOM 1670 N N . GLY A 1 213 ? -15.199 -24.556 11.770 1.00 50.53 213 GLY A N 1
ATOM 1671 C CA . GLY A 1 213 ? -16.127 -25.300 10.911 1.00 50.53 213 GLY A CA 1
ATOM 1672 C C . GLY A 1 213 ? -15.436 -26.138 9.829 1.00 50.53 213 GLY A C 1
ATOM 1673 O O . GLY A 1 213 ? -16.035 -27.074 9.310 1.00 50.53 213 GLY A O 1
ATOM 1674 N N . MET A 1 214 ? -14.179 -25.831 9.491 1.00 47.31 214 MET A N 1
ATOM 1675 C CA . MET A 1 214 ? -13.359 -26.627 8.569 1.00 47.31 214 MET A CA 1
ATOM 1676 C C . MET A 1 214 ? -12.613 -27.767 9.279 1.00 47.31 214 MET A C 1
ATOM 1678 O O . MET A 1 214 ? -12.323 -28.775 8.643 1.00 47.31 214 MET A O 1
ATOM 1682 N N . SER A 1 215 ? -12.348 -27.663 10.587 1.00 47.19 215 SER A N 1
ATOM 1683 C CA . SER A 1 215 ? -11.726 -28.745 11.370 1.00 47.19 215 SER A CA 1
ATOM 1684 C C . SER A 1 215 ? -12.693 -29.866 11.779 1.00 47.19 215 SER A C 1
ATOM 1686 O O . SER A 1 215 ? -12.241 -30.905 12.255 1.00 47.19 215 SER A O 1
ATOM 1688 N N . SER A 1 216 ? -14.004 -29.701 11.572 1.00 43.06 216 SER A N 1
ATOM 1689 C CA . SER A 1 216 ? -15.027 -30.718 11.863 1.00 43.06 216 SER A CA 1
ATOM 1690 C C . SER A 1 216 ? -15.381 -31.626 10.676 1.00 43.06 216 SER A C 1
ATOM 1692 O O . SER A 1 216 ? -16.167 -32.558 10.842 1.00 43.06 216 SER A O 1
ATOM 1694 N N . TRP A 1 217 ? -14.766 -31.440 9.501 1.00 41.62 217 TRP A N 1
ATOM 1695 C CA . TRP A 1 217 ? -14.884 -32.369 8.368 1.00 41.62 217 TRP A CA 1
ATOM 1696 C C . TRP A 1 217 ? -13.853 -33.505 8.459 1.00 41.62 217 TRP A C 1
ATOM 1698 O O . TRP A 1 217 ? -13.008 -33.691 7.588 1.00 41.62 217 TRP A O 1
ATOM 1708 N N . GLY A 1 218 ? -13.938 -34.293 9.532 1.00 41.03 218 GLY A N 1
ATOM 1709 C CA . GLY A 1 218 ? -13.378 -35.643 9.577 1.00 41.03 218 GLY A CA 1
ATOM 1710 C C . GLY A 1 218 ? -14.325 -36.605 8.860 1.00 41.03 218 GLY A C 1
ATOM 1711 O O . GLY A 1 218 ? -15.145 -37.255 9.502 1.00 41.03 218 GLY A O 1
ATOM 1712 N N . GLY A 1 219 ? -14.265 -36.651 7.527 1.00 43.81 219 GLY A N 1
ATOM 1713 C CA . GLY A 1 219 ? -14.985 -37.663 6.748 1.00 43.81 219 GLY A CA 1
ATOM 1714 C C . GLY A 1 219 ? -14.460 -39.075 7.060 1.00 43.81 219 GLY A C 1
ATOM 1715 O O . GLY A 1 219 ? -13.263 -39.225 7.322 1.00 43.81 219 GLY A O 1
ATOM 1716 N N . PRO A 1 220 ? -15.315 -40.115 7.064 1.00 40.50 220 PRO A N 1
ATOM 1717 C CA . PRO A 1 220 ? -14.887 -41.474 7.378 1.00 40.50 220 PRO A CA 1
ATOM 1718 C C . PRO A 1 220 ? -13.904 -41.998 6.316 1.00 40.50 220 PRO A C 1
ATOM 1720 O O . PRO A 1 220 ? -13.981 -41.591 5.153 1.00 40.50 220 PRO A O 1
ATOM 1723 N N . PRO A 1 221 ? -12.987 -42.916 6.679 1.00 39.09 221 PRO A N 1
ATOM 1724 C CA . PRO A 1 221 ? -12.025 -43.464 5.736 1.00 39.09 221 PRO A CA 1
ATOM 1725 C C . PRO A 1 221 ? -12.766 -44.263 4.663 1.00 39.09 221 PRO A C 1
ATOM 1727 O O . PRO A 1 221 ? -13.418 -45.269 4.956 1.00 39.09 221 PRO A O 1
ATOM 1730 N N . HIS A 1 222 ? -12.655 -43.825 3.410 1.00 41.66 222 HIS A N 1
ATOM 1731 C CA . HIS A 1 222 ? -13.033 -44.648 2.271 1.00 41.66 222 HIS A CA 1
ATOM 1732 C C . HIS A 1 222 ? -12.103 -45.865 2.241 1.00 41.66 222 HIS A C 1
ATOM 1734 O O . HIS A 1 222 ? -10.902 -45.743 2.004 1.00 41.66 222 HIS A O 1
ATOM 1740 N N . LYS A 1 223 ? -12.670 -47.036 2.547 1.00 36.16 223 LYS A N 1
ATOM 1741 C CA . LYS A 1 223 ? -12.036 -48.329 2.295 1.00 36.16 223 LYS A CA 1
ATOM 1742 C C . LYS A 1 223 ? -11.937 -48.507 0.778 1.00 36.16 223 LYS A C 1
ATOM 1744 O O . LYS A 1 223 ? -12.961 -48.417 0.100 1.00 36.16 223 LYS A O 1
ATOM 1749 N N . PHE A 1 224 ? -10.714 -48.698 0.292 1.00 43.38 224 PHE A N 1
ATOM 1750 C CA . PHE A 1 224 ? -10.454 -49.326 -1.001 1.00 43.38 224 PHE A CA 1
ATOM 1751 C C . PHE A 1 224 ? -10.831 -50.808 -0.940 1.00 43.38 224 PHE A C 1
ATOM 1753 O O . PHE A 1 224 ? -10.693 -51.396 0.161 1.00 43.38 224 PHE A O 1
#

Sequence (224 aa):
MGVFLMQWSAAECLRRFEELATTTFKLDEGKDTLTWSQKLQRLFRVCLQDHCYNLSPIEKAFQTQSGSTTEMFNPLQSDTKVAVTTTSVRENVAGVISNYNYGPRLDATTHHHIRAAQPQHDMTVSEAAACTSAAPFFFKSKDVVQLDTFQDGGLRYNNPAWLAWNTFIRCVPAKLRSRCLRLNVPLPGGAPALDDATAITQLKTVVKKNAWGMSSWGGPPHKF

pLDDT: mean 79.82, std 14.54, range [36.16, 95.69]

Foldseek 3Di:
DCCFQVVDDPVRVLVLVLVLLCVFLVPPPVPVPDDPVVVVVVVVVLVVVFADTELVSLLVSQADPVRDFAFQADPGPDPDKDWAWWAFPVVRAIEIEINDDFADDDVPDSYYHFADPDPVQGHTPSQSRSQQDQATSHHDFRQRPPTGTIHHRCVPPVPCLVVSVVRVLRVPPPVCSVVDDDDDDDDDDDDDPPSPSVCSVVVVVVVVVVVVVVVPPPDDDDDD